Protein AF-A0ABD3SEP9-F1 (afdb_monomer_lite)

Foldseek 3Di:
DDDDDDDDDDDDDDDDDDDDDDDDDPDDDDDDDPDPDDDPPPPPDDPPPVPPDPQPAAPDAAEAQDDDQDFLPGHNVLLQQLQQQLQCLVQVNPDGLVCQLVDDDDPPQLFADHPVRQVVVVVCQVCCQQDDPPDGNVVSCVVCVVVCVSAPDDDDDPDDGHDKDKDWHWYDPPPDPPDTDTDIFIWTAARVNNHTAGEDHPSRLSSLLCCQQ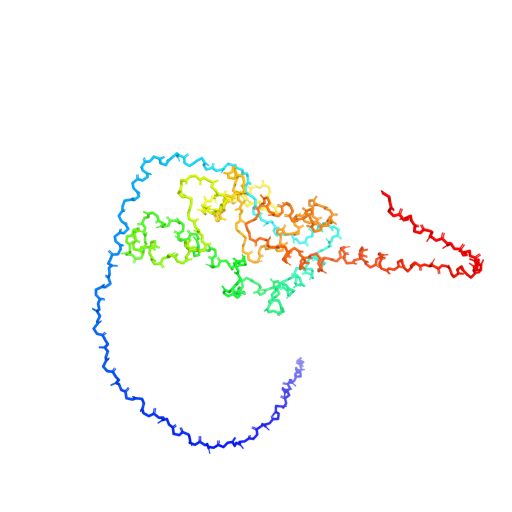RPVVSNDDLVSSVVVCSVHHDRCDSVSSVSSLVSNPVNVVVVVVVVVPPPCPPPPPDDDDDDDDDDDDDDD

Organism: NCBI:txid382380

Structure (mmCIF, N/CA/C/O backbone):
data_AF-A0ABD3SEP9-F1
#
_entry.id   AF-A0ABD3SEP9-F1
#
loop_
_atom_site.group_PDB
_atom_site.id
_atom_site.type_symbol
_atom_site.label_atom_id
_atom_site.label_alt_id
_atom_site.label_comp_id
_atom_site.label_asym_id
_atom_site.label_entity_id
_atom_site.label_seq_id
_atom_site.pdbx_PDB_ins_code
_atom_site.Cartn_x
_atom_site.Cartn_y
_atom_site.Cartn_z
_atom_site.occupancy
_atom_site.B_iso_or_equiv
_atom_site.auth_seq_id
_atom_site.auth_comp_id
_atom_site.auth_asym_id
_atom_site.auth_atom_id
_atom_site.pdbx_PDB_model_num
ATOM 1 N N . MET A 1 1 ? -21.474 -23.563 -38.815 1.00 40.22 1 MET A N 1
ATOM 2 C CA . MET A 1 1 ? -21.622 -24.457 -37.647 1.00 40.22 1 MET A CA 1
ATOM 3 C C . MET A 1 1 ? -20.293 -25.173 -37.469 1.00 40.22 1 MET A C 1
ATOM 5 O O . MET A 1 1 ? -19.994 -26.058 -38.254 1.00 40.22 1 MET A O 1
ATOM 9 N N . GLY A 1 2 ? -19.440 -24.675 -36.572 1.00 36.78 2 GLY A N 1
ATOM 10 C CA . GLY A 1 2 ? -18.085 -25.194 -36.357 1.00 36.78 2 GLY A CA 1
ATOM 11 C C . GLY A 1 2 ? -18.040 -26.038 -35.090 1.00 36.78 2 GLY A C 1
ATOM 12 O O . GLY A 1 2 ? -18.423 -25.564 -34.024 1.00 36.78 2 GLY A O 1
ATOM 13 N N . THR A 1 3 ? -17.625 -27.291 -35.227 1.00 43.28 3 THR A N 1
ATOM 14 C CA . THR A 1 3 ? -17.432 -28.258 -34.142 1.00 43.28 3 THR A CA 1
ATOM 15 C C . THR A 1 3 ? -16.223 -27.890 -33.284 1.00 43.28 3 THR A C 1
ATOM 17 O O . THR A 1 3 ? -15.124 -27.696 -33.801 1.00 43.28 3 THR A O 1
ATOM 20 N N . VAL A 1 4 ? -16.440 -27.809 -31.972 1.00 38.66 4 VAL A N 1
ATOM 21 C CA . VAL A 1 4 ? -15.420 -27.551 -30.945 1.00 38.66 4 VAL A CA 1
ATOM 22 C C . VAL A 1 4 ? -14.709 -28.869 -30.593 1.00 38.66 4 VAL A C 1
ATOM 24 O O . VAL A 1 4 ? -15.401 -29.873 -30.406 1.00 38.66 4 VAL A O 1
ATOM 27 N N . PRO A 1 5 ? -13.369 -28.917 -30.472 1.00 40.66 5 PRO A N 1
ATOM 28 C CA . PRO A 1 5 ? -12.673 -30.111 -30.002 1.00 40.66 5 PRO A CA 1
ATOM 29 C C . PRO A 1 5 ? -12.878 -30.322 -28.495 1.00 40.66 5 PRO A C 1
ATOM 31 O O . PRO A 1 5 ? -12.630 -29.430 -27.686 1.00 40.66 5 PRO A O 1
ATOM 34 N N . SER A 1 6 ? -13.314 -31.529 -28.137 1.00 44.06 6 SER A N 1
ATOM 35 C CA . SER A 1 6 ? -13.428 -32.038 -26.768 1.00 44.06 6 SER A CA 1
ATOM 36 C C . SER A 1 6 ? -12.040 -32.274 -26.166 1.00 44.06 6 SER A C 1
ATOM 38 O O . SER A 1 6 ? -11.257 -33.049 -26.713 1.00 44.06 6 SER A O 1
ATOM 40 N N . TYR A 1 7 ? -11.751 -31.644 -25.028 1.00 46.66 7 TYR A N 1
ATOM 41 C CA . TYR A 1 7 ? -10.520 -31.852 -24.267 1.00 46.66 7 TYR A CA 1
ATOM 42 C C . TYR A 1 7 ? -10.736 -32.947 -23.213 1.00 46.66 7 TYR A C 1
ATOM 44 O O . TYR A 1 7 ? -11.589 -32.808 -22.336 1.00 46.66 7 TYR A O 1
ATOM 52 N N . SER A 1 8 ? -9.970 -34.035 -23.298 1.00 43.38 8 SER A N 1
ATOM 53 C CA . SER A 1 8 ? -9.941 -35.095 -22.285 1.00 43.38 8 SER A CA 1
ATOM 54 C C . SER A 1 8 ? -8.852 -34.795 -21.246 1.00 43.38 8 SER A C 1
ATOM 56 O O . SER A 1 8 ? -7.707 -34.553 -21.633 1.00 43.38 8 SER A O 1
ATOM 58 N N . PRO A 1 9 ? -9.163 -34.800 -19.938 1.00 51.00 9 PRO A N 1
ATOM 59 C CA . PRO A 1 9 ? -8.164 -34.592 -18.896 1.00 51.00 9 PRO A CA 1
ATOM 60 C C . PRO A 1 9 ? -7.213 -35.799 -18.760 1.00 51.00 9 PRO A C 1
ATOM 62 O O . PRO A 1 9 ? -7.609 -36.931 -19.056 1.00 51.00 9 PRO A O 1
ATOM 65 N N . PRO A 1 10 ? -5.964 -35.584 -18.304 1.00 49.72 10 PRO A N 1
ATOM 66 C CA . PRO A 1 10 ? -4.988 -36.651 -18.138 1.00 49.72 10 PRO A CA 1
ATOM 67 C C . PRO A 1 10 ? -5.326 -37.576 -16.962 1.00 49.72 10 PRO A C 1
ATOM 69 O O . PRO A 1 10 ? -5.755 -37.156 -15.888 1.00 49.72 10 PRO A O 1
ATOM 72 N N . HIS A 1 11 ? -5.084 -38.858 -17.214 1.00 48.28 11 HIS A N 1
ATOM 73 C CA . HIS A 1 11 ? -5.243 -40.001 -16.327 1.00 48.28 11 HIS A CA 1
ATOM 74 C C . HIS A 1 11 ? -4.319 -39.877 -15.104 1.00 48.28 11 HIS A C 1
ATOM 76 O O . HIS A 1 11 ? -3.098 -39.838 -15.244 1.00 48.28 11 HIS A O 1
ATOM 82 N N . VAL A 1 12 ? -4.892 -39.846 -13.899 1.00 53.34 12 VAL A N 1
ATOM 83 C CA . VAL A 1 12 ? -4.138 -39.988 -12.644 1.00 53.34 12 VAL A CA 1
ATOM 84 C C . VAL A 1 12 ? -3.923 -41.488 -12.401 1.00 53.34 12 VAL A C 1
ATOM 86 O O . VAL A 1 12 ? -4.909 -42.231 -12.420 1.00 53.34 12 VAL A O 1
ATOM 89 N N . PRO A 1 13 ? -2.683 -41.980 -12.232 1.00 50.88 13 PRO A N 1
ATOM 90 C CA . PRO A 1 13 ? -2.454 -43.364 -11.839 1.00 50.88 13 PRO A CA 1
ATOM 91 C C . PRO A 1 13 ? -2.799 -43.552 -10.357 1.00 50.88 13 PRO A C 1
ATOM 93 O O . PRO A 1 13 ? -2.343 -42.801 -9.495 1.00 50.88 13 PRO A O 1
ATOM 96 N N . GLY A 1 14 ? -3.638 -44.554 -10.091 1.00 42.38 14 GLY A N 1
ATOM 97 C CA . GLY A 1 14 ? -4.044 -44.972 -8.755 1.00 42.38 14 GLY A CA 1
ATOM 98 C C . GLY A 1 14 ? -2.875 -45.548 -7.960 1.00 42.38 14 GLY A C 1
ATOM 99 O O . GLY A 1 14 ? -2.128 -46.391 -8.455 1.00 42.38 14 GLY A O 1
ATOM 100 N N . GLY A 1 15 ? -2.737 -45.069 -6.724 1.00 41.34 15 GLY A N 1
ATOM 101 C CA . GLY A 1 15 ? -1.893 -45.652 -5.690 1.00 41.34 15 GLY A CA 1
ATOM 102 C C . GLY A 1 15 ? -2.750 -46.518 -4.778 1.00 41.34 15 GLY A C 1
ATOM 103 O O . GLY A 1 15 ? -3.729 -46.044 -4.205 1.00 41.34 15 GLY A O 1
ATOM 104 N N . ASP A 1 16 ? -2.374 -47.787 -4.729 1.00 39.03 16 ASP A N 1
ATOM 105 C CA . ASP A 1 16 ? -3.078 -48.898 -4.117 1.00 39.03 16 ASP A CA 1
ATOM 106 C C . ASP A 1 16 ? -3.029 -48.898 -2.582 1.00 39.03 16 ASP A C 1
ATOM 108 O O . ASP A 1 16 ? -2.174 -48.290 -1.935 1.00 39.03 16 ASP A O 1
ATOM 112 N N . THR A 1 17 ? -3.986 -49.632 -2.032 1.00 53.91 17 THR A N 1
ATOM 113 C CA . THR A 1 17 ? -4.299 -49.852 -0.619 1.00 53.91 17 THR A CA 1
ATOM 114 C C . THR A 1 17 ? -3.223 -50.582 0.197 1.00 53.91 17 THR A C 1
ATOM 116 O O . THR A 1 17 ? -2.582 -51.510 -0.286 1.00 53.91 17 THR A O 1
ATOM 119 N N . GLY A 1 18 ? -3.154 -50.267 1.495 1.00 37.38 18 GLY A N 1
ATOM 120 C CA . GLY A 1 18 ? -2.579 -51.117 2.547 1.00 37.38 18 GLY A CA 1
ATOM 121 C C . GLY A 1 18 ? -2.133 -50.266 3.743 1.00 37.38 18 GLY A C 1
ATOM 122 O O . GLY A 1 18 ? -1.453 -49.270 3.562 1.00 37.38 18 GLY A O 1
ATOM 123 N N . GLY A 1 19 ? -2.485 -50.521 4.996 1.00 38.72 19 GLY A N 1
ATOM 124 C CA . GLY A 1 19 ? -3.247 -51.589 5.614 1.00 38.72 19 GLY A CA 1
ATOM 125 C C . GLY A 1 19 ? -3.560 -51.183 7.060 1.00 38.72 19 GLY A C 1
ATOM 126 O O . GLY A 1 19 ? -2.957 -50.265 7.615 1.00 38.72 19 GLY A O 1
ATOM 127 N N . ASN A 1 20 ? -4.539 -51.865 7.647 1.00 48.19 20 ASN A N 1
ATOM 128 C CA . ASN A 1 20 ? -4.913 -51.731 9.049 1.00 48.19 20 ASN A CA 1
ATOM 129 C C . ASN A 1 20 ? -3.761 -52.163 9.966 1.00 48.19 20 ASN A C 1
ATOM 131 O O . ASN A 1 20 ? -3.349 -53.321 9.932 1.00 48.19 20 ASN A O 1
ATOM 135 N N . ALA A 1 21 ? -3.326 -51.267 10.847 1.00 43.31 21 ALA A N 1
ATOM 136 C CA . ALA A 1 21 ? -2.662 -51.628 12.089 1.00 43.31 21 ALA A CA 1
ATOM 137 C C . ALA A 1 21 ? -3.367 -50.878 13.220 1.00 43.31 21 ALA A C 1
ATOM 139 O O . ALA A 1 21 ? -3.254 -49.661 13.351 1.00 43.31 21 ALA A O 1
ATOM 140 N N . ALA A 1 22 ? -4.153 -51.630 13.989 1.00 49.84 22 ALA A N 1
ATOM 141 C CA . ALA A 1 22 ? -4.622 -51.219 15.296 1.00 49.84 22 ALA A CA 1
ATOM 142 C C . ALA A 1 22 ? -3.396 -51.029 16.197 1.00 49.84 22 ALA A C 1
ATOM 144 O O . ALA A 1 22 ? -2.606 -51.956 16.370 1.00 49.84 22 ALA A O 1
ATOM 145 N N . SER A 1 23 ? -3.233 -49.830 16.741 1.00 45.56 23 SER A N 1
ATOM 146 C CA . SER A 1 23 ? -2.292 -49.554 17.817 1.00 45.56 23 SER A CA 1
ATOM 147 C C . SER A 1 23 ? -3.072 -49.058 19.025 1.00 45.56 23 SER A C 1
ATOM 149 O O . SER A 1 23 ? -3.789 -48.058 18.978 1.00 45.56 23 SER A O 1
ATOM 151 N N . ASP A 1 24 ? -2.943 -49.844 20.087 1.00 44.38 24 ASP A N 1
ATOM 152 C CA . ASP A 1 24 ? -3.485 -49.635 21.416 1.00 44.38 24 ASP A CA 1
ATOM 153 C C . ASP A 1 24 ? -3.226 -48.211 21.919 1.00 44.38 24 ASP A C 1
ATOM 155 O O . ASP A 1 24 ? -2.084 -47.764 22.051 1.00 44.38 24 ASP A O 1
ATOM 159 N N . LEU A 1 25 ? -4.309 -47.502 22.233 1.00 44.34 25 LEU A N 1
ATOM 160 C CA . LEU A 1 25 ? -4.254 -46.273 23.012 1.00 44.34 25 LEU A CA 1
ATOM 161 C C . LEU A 1 25 ? -4.070 -46.654 24.488 1.00 44.34 25 LEU A C 1
ATOM 163 O O . LEU A 1 25 ? -4.932 -47.342 25.040 1.00 44.34 25 LEU A O 1
ATOM 167 N N . PRO A 1 26 ? -3.001 -46.205 25.167 1.00 49.59 26 PRO A N 1
ATOM 168 C CA . PRO A 1 26 ? -2.928 -46.328 26.610 1.00 49.59 26 PRO A CA 1
ATOM 169 C C . PRO A 1 26 ? -3.971 -45.404 27.246 1.00 49.59 26 PRO A C 1
ATOM 171 O O . PRO A 1 26 ? -3.964 -44.187 27.052 1.00 49.59 26 PRO A O 1
ATOM 174 N N . THR A 1 27 ? -4.866 -46.001 28.027 1.00 50.00 27 THR A N 1
ATOM 175 C CA . THR A 1 27 ? -5.799 -45.319 28.923 1.00 50.00 27 THR A CA 1
ATOM 176 C C . THR A 1 27 ? -4.994 -44.504 29.941 1.00 50.00 27 THR A C 1
ATOM 178 O O . THR A 1 27 ? -4.484 -45.051 30.918 1.00 50.00 27 THR A O 1
ATOM 181 N N . MET A 1 28 ? -4.834 -43.197 29.708 1.00 47.34 28 MET A N 1
ATOM 182 C CA . MET A 1 28 ? -4.307 -42.287 30.725 1.00 47.34 28 MET A CA 1
ATOM 183 C C . MET A 1 28 ? -5.323 -42.183 31.862 1.00 47.34 28 MET A C 1
ATOM 185 O O . MET A 1 28 ? -6.451 -41.732 31.666 1.00 47.34 28 MET A O 1
ATOM 189 N N . GLY A 1 29 ? -4.908 -42.616 33.051 1.00 47.69 29 GLY A N 1
ATOM 190 C CA . GLY A 1 29 ? -5.640 -42.380 34.285 1.00 47.69 29 GLY A CA 1
ATOM 191 C C . GLY A 1 29 ? -5.792 -40.882 34.533 1.00 47.69 29 GLY A C 1
ATOM 192 O O . GLY A 1 29 ? -4.818 -40.131 34.472 1.00 47.69 29 GLY A O 1
ATOM 193 N N . TYR A 1 30 ? -7.022 -40.461 34.811 1.00 46.03 30 TYR A N 1
ATOM 194 C CA . TYR A 1 30 ? -7.319 -39.145 35.358 1.00 46.03 30 TYR A CA 1
ATOM 195 C C . TYR A 1 30 ? -6.702 -39.065 36.757 1.00 46.03 30 TYR A C 1
ATOM 197 O O . TYR A 1 30 ? -7.247 -39.612 37.711 1.00 46.03 30 TYR A O 1
ATOM 205 N N . ALA A 1 31 ? -5.535 -38.432 36.855 1.00 47.75 31 ALA A N 1
ATOM 206 C CA . ALA A 1 31 ? -5.024 -37.938 38.121 1.00 47.75 31 ALA A CA 1
ATOM 207 C C . ALA A 1 31 ? -5.848 -36.709 38.522 1.00 47.75 31 ALA A C 1
ATOM 209 O O . ALA A 1 31 ? -6.126 -35.845 37.685 1.00 47.75 31 ALA A O 1
ATOM 210 N N . ASP A 1 32 ? -6.249 -36.679 39.789 1.00 48.91 32 ASP A N 1
ATOM 211 C CA . ASP A 1 32 ? -7.021 -35.618 40.419 1.00 48.91 32 ASP A CA 1
ATOM 212 C C . ASP A 1 32 ? -6.485 -34.228 40.057 1.00 48.91 32 ASP A C 1
ATOM 214 O O . ASP A 1 32 ? -5.297 -33.928 40.208 1.00 48.91 32 ASP A O 1
ATOM 218 N N . ALA A 1 33 ? -7.384 -33.380 39.556 1.00 50.16 33 ALA A N 1
ATOM 219 C CA . ALA A 1 33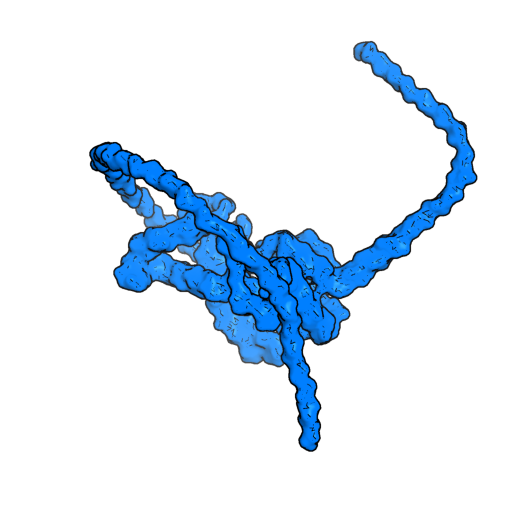 ? -7.082 -31.994 39.253 1.00 50.16 33 ALA A CA 1
ATOM 220 C C . ALA A 1 33 ? -6.665 -31.273 40.549 1.00 50.16 33 ALA A C 1
ATOM 222 O O . ALA A 1 33 ? -7.428 -31.291 41.521 1.00 50.16 33 ALA A O 1
ATOM 223 N N . PRO A 1 34 ? -5.488 -30.624 40.596 1.00 55.69 34 PRO A N 1
ATOM 224 C CA . PRO A 1 34 ? -5.144 -29.777 41.720 1.00 55.69 34 PRO A CA 1
ATOM 225 C C . PRO A 1 34 ? -6.122 -28.601 41.779 1.00 55.69 34 PRO A C 1
ATOM 227 O O . PRO A 1 34 ? -6.396 -27.946 40.772 1.00 55.69 34 PRO A O 1
ATOM 230 N N . SER A 1 35 ? -6.649 -28.394 42.987 1.00 58.44 35 SER A N 1
ATOM 231 C CA . SER A 1 35 ? -7.359 -27.211 43.470 1.00 58.44 35 SER A CA 1
ATOM 232 C C . SER A 1 35 ? -6.999 -25.953 42.679 1.00 58.44 35 SER A C 1
ATOM 234 O O . SER A 1 35 ? -5.836 -25.552 42.637 1.00 58.44 35 SER A O 1
ATOM 236 N N . THR A 1 36 ? -8.003 -25.331 42.059 1.00 50.28 36 THR A N 1
ATOM 237 C CA . THR A 1 36 ? -7.898 -23.998 41.467 1.00 50.28 36 THR A CA 1
ATOM 238 C C . THR A 1 36 ? -7.658 -22.989 42.581 1.00 50.28 36 THR A C 1
ATOM 240 O O . THR A 1 36 ? -8.606 -22.447 43.152 1.00 50.28 36 THR A O 1
ATOM 243 N N . ASP A 1 37 ? -6.385 -22.771 42.900 1.00 50.62 37 ASP A N 1
ATOM 244 C CA . ASP A 1 37 ? -5.960 -21.604 43.649 1.00 50.62 37 ASP A CA 1
ATOM 245 C C . ASP A 1 37 ? -6.386 -20.346 42.891 1.00 50.62 37 ASP A C 1
ATOM 247 O O . ASP A 1 37 ? -6.299 -20.239 41.664 1.00 50.62 37 ASP A O 1
ATOM 251 N N . VAL A 1 38 ? -6.921 -19.434 43.687 1.00 53.56 38 VAL A N 1
ATOM 252 C CA . VAL A 1 38 ? -7.453 -18.123 43.351 1.00 53.56 38 VAL A CA 1
ATOM 253 C C . VAL A 1 38 ? -6.501 -17.414 42.389 1.00 53.56 38 VAL A C 1
ATOM 255 O O . VAL A 1 38 ? -5.395 -17.030 42.756 1.00 53.56 38 VAL A O 1
ATOM 258 N N . VAL A 1 39 ? -6.921 -17.262 41.133 1.00 49.56 39 VAL A N 1
ATOM 259 C CA . VAL A 1 39 ? -6.237 -16.377 40.189 1.00 49.56 39 VAL A CA 1
ATOM 260 C C . VAL A 1 39 ? -6.446 -14.964 40.711 1.00 49.56 39 VAL A C 1
ATOM 262 O O . VAL A 1 39 ? -7.570 -14.463 40.670 1.00 49.56 39 VAL A O 1
ATOM 265 N N . ASP A 1 40 ? -5.375 -14.365 41.234 1.00 46.97 40 ASP A N 1
ATOM 266 C CA . ASP A 1 40 ? -5.308 -12.942 41.553 1.00 46.97 40 ASP A CA 1
ATOM 267 C C . ASP A 1 40 ? -5.838 -12.163 40.348 1.00 46.97 40 ASP A C 1
ATOM 269 O O . ASP A 1 40 ? -5.240 -12.138 39.264 1.00 46.97 40 ASP A O 1
ATOM 273 N N . VAL A 1 41 ? -7.014 -11.567 40.530 1.00 50.47 41 VAL A N 1
ATOM 274 C CA . VAL A 1 41 ? -7.541 -10.550 39.635 1.00 50.47 41 VAL A CA 1
ATOM 275 C C . VAL A 1 41 ? -6.595 -9.375 39.804 1.00 50.47 41 VAL A C 1
ATOM 277 O O . VAL A 1 41 ? -6.678 -8.630 40.772 1.00 50.47 41 VAL A O 1
ATOM 280 N N . VAL A 1 42 ? -5.620 -9.272 38.905 1.00 49.56 42 VAL A N 1
ATOM 281 C CA . VAL A 1 42 ? -4.762 -8.095 38.835 1.00 49.56 42 VAL A CA 1
ATOM 282 C C . VAL A 1 42 ? -5.667 -6.951 38.384 1.00 49.56 42 VAL A C 1
ATOM 284 O O . VAL A 1 42 ? -5.958 -6.818 37.192 1.00 49.56 42 VAL A O 1
ATOM 287 N N . ASP A 1 43 ? -6.178 -6.194 39.353 1.00 43.06 43 ASP A N 1
ATOM 288 C CA . ASP A 1 43 ? -6.879 -4.937 39.129 1.00 43.06 43 ASP A CA 1
ATOM 289 C C . ASP A 1 43 ? -5.907 -3.986 38.424 1.00 43.06 43 ASP A C 1
ATOM 291 O O . ASP A 1 43 ? -4.991 -3.413 39.011 1.00 43.06 43 ASP A O 1
ATOM 295 N N . TYR A 1 44 ? -6.070 -3.874 37.104 1.00 52.84 44 TYR A N 1
ATOM 296 C CA . TYR A 1 44 ? -5.524 -2.782 36.303 1.00 52.84 44 TYR A CA 1
ATOM 297 C C . TYR A 1 44 ? -6.373 -1.530 36.563 1.00 52.84 44 TYR A C 1
ATOM 299 O O . TYR A 1 44 ? -7.075 -1.059 35.664 1.00 52.84 44 TYR A O 1
ATOM 307 N N . ASP A 1 45 ? -6.355 -1.058 37.805 1.00 48.66 45 ASP A N 1
ATOM 308 C CA . ASP A 1 45 ? -6.931 0.220 38.203 1.00 48.66 45 ASP A CA 1
ATOM 309 C C . ASP A 1 45 ? -5.876 1.331 38.048 1.00 48.66 45 ASP A C 1
ATOM 311 O O . ASP A 1 45 ? -4.680 1.104 38.239 1.00 48.66 45 ASP A O 1
ATOM 315 N N . ASP A 1 46 ? -6.345 2.526 37.684 1.00 44.44 46 ASP A N 1
ATOM 316 C CA . ASP A 1 46 ? -5.627 3.809 37.710 1.00 44.44 46 ASP A CA 1
ATOM 317 C C . ASP A 1 46 ? -4.520 4.072 36.674 1.00 44.44 46 ASP A C 1
ATOM 319 O O . ASP A 1 46 ? -3.342 4.242 36.983 1.00 44.44 46 ASP A O 1
ATOM 323 N N . TYR A 1 47 ? -4.943 4.283 35.424 1.00 52.28 47 TYR A N 1
ATOM 324 C CA . TYR A 1 47 ? -4.290 5.272 34.555 1.00 52.28 47 TYR A CA 1
ATOM 325 C C . TYR A 1 47 ? -5.239 6.460 34.334 1.00 52.28 47 TYR A C 1
ATOM 327 O O . TYR A 1 47 ? -5.761 6.648 33.233 1.00 52.28 47 TYR A O 1
ATOM 335 N N . ASP A 1 48 ? -5.466 7.241 35.394 1.00 48.69 48 ASP A N 1
ATOM 336 C CA . ASP A 1 48 ? -5.996 8.611 35.323 1.00 48.69 48 ASP A CA 1
ATOM 337 C C . ASP A 1 48 ? -4.915 9.536 34.717 1.00 48.69 48 ASP A C 1
ATOM 339 O O . ASP A 1 48 ? -4.253 10.316 35.399 1.00 48.69 48 ASP A O 1
ATOM 343 N N . ASP A 1 49 ? -4.694 9.408 33.406 1.00 51.03 49 ASP A N 1
ATOM 344 C CA . ASP A 1 49 ? -3.874 10.310 32.579 1.00 51.03 49 ASP A CA 1
ATOM 345 C C . ASP A 1 49 ? -4.775 11.409 31.966 1.00 51.03 49 ASP A C 1
ATOM 347 O O . ASP A 1 49 ? -4.879 11.573 30.749 1.00 51.03 49 ASP A O 1
ATOM 351 N N . ASP A 1 50 ? -5.466 12.165 32.825 1.00 48.59 50 ASP A N 1
ATOM 352 C CA . ASP A 1 50 ? -6.467 13.186 32.457 1.00 48.59 50 ASP A CA 1
ATOM 353 C C . ASP A 1 50 ? -5.874 14.513 31.917 1.00 48.59 50 ASP A C 1
ATOM 355 O O . ASP A 1 50 ? -6.559 15.533 31.841 1.00 48.59 50 ASP A O 1
ATOM 359 N N . ASP A 1 51 ? -4.609 14.520 31.482 1.00 46.19 51 ASP A N 1
ATOM 360 C CA . ASP A 1 51 ? -3.971 15.684 30.839 1.00 46.19 51 ASP A CA 1
ATOM 361 C C . ASP A 1 51 ? -3.312 15.309 29.498 1.00 46.19 51 ASP A C 1
ATOM 363 O O . ASP A 1 51 ? -2.166 15.651 29.185 1.00 46.19 51 ASP A O 1
ATOM 367 N N . CYS A 1 52 ? -4.046 14.556 28.671 1.00 43.06 52 CYS A N 1
ATOM 368 C CA . CYS A 1 52 ? -3.655 14.283 27.295 1.00 43.06 52 CYS A CA 1
ATOM 369 C C . CYS A 1 52 ? -3.734 15.579 26.469 1.00 43.06 52 CYS A C 1
ATOM 371 O O . CYS A 1 52 ? -4.795 15.989 25.988 1.00 43.06 52 CYS A O 1
ATOM 373 N N . HIS A 1 53 ? -2.581 16.239 26.323 1.00 43.34 53 HIS A N 1
ATOM 374 C CA . HIS A 1 53 ? -2.293 17.242 25.302 1.00 43.34 53 HIS A CA 1
ATOM 375 C C . HIS A 1 53 ? -3.197 17.053 2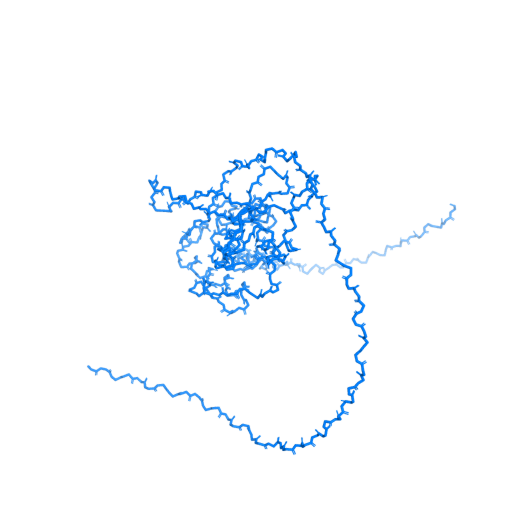4.084 1.00 43.34 53 HIS A C 1
ATOM 377 O O . HIS A 1 53 ? -3.144 15.993 23.470 1.00 43.34 53 HIS A O 1
ATOM 383 N N . ARG A 1 54 ? -4.015 18.061 23.738 1.00 48.78 54 ARG A N 1
ATOM 384 C CA . ARG A 1 54 ? -4.797 18.076 22.491 1.00 48.78 54 ARG A CA 1
ATOM 385 C C . ARG A 1 54 ? -3.928 17.524 21.368 1.00 48.78 54 ARG A C 1
ATOM 387 O O . ARG A 1 54 ? -2.994 18.209 20.947 1.00 48.78 54 ARG A O 1
ATOM 394 N N . ASP A 1 55 ? -4.222 16.300 20.937 1.00 58.66 55 ASP A N 1
ATOM 395 C CA . ASP A 1 55 ? -3.450 15.617 19.914 1.00 58.66 55 ASP A CA 1
ATOM 396 C C . ASP A 1 55 ? -3.442 16.516 18.684 1.00 58.66 55 ASP A C 1
ATOM 398 O O . ASP A 1 55 ? -4.466 16.712 18.024 1.00 58.66 55 ASP A O 1
ATOM 402 N N . VAL A 1 56 ? -2.296 17.136 18.401 1.00 64.75 56 VAL A N 1
ATOM 403 C CA . VAL A 1 56 ? -2.137 17.924 17.184 1.00 64.75 56 VAL A CA 1
ATOM 404 C C . VAL A 1 56 ? -2.175 16.919 16.044 1.00 64.75 56 VAL A C 1
ATOM 406 O O . VAL A 1 56 ? -1.187 16.245 15.750 1.00 64.75 56 VAL A O 1
ATOM 409 N N . VAL A 1 57 ? -3.354 16.773 15.440 1.00 70.25 57 VAL A N 1
ATOM 410 C CA . VAL A 1 57 ? -3.554 15.894 14.293 1.00 70.25 57 VAL A CA 1
ATOM 411 C C . VAL A 1 57 ? -2.647 16.404 13.172 1.00 70.25 57 VAL A C 1
ATOM 413 O O . VAL A 1 57 ? -2.759 17.575 12.793 1.00 70.25 57 VAL A O 1
ATOM 416 N N . PRO A 1 58 ? -1.734 15.575 12.637 1.00 81.62 58 PRO A N 1
ATOM 417 C CA . PRO A 1 58 ? -0.830 16.018 11.593 1.00 81.62 58 PRO A CA 1
ATOM 418 C C . PRO A 1 58 ? -1.621 16.502 10.381 1.00 81.62 58 PRO A C 1
ATOM 420 O O . PRO A 1 58 ? -2.616 15.891 9.995 1.00 81.62 58 PRO A O 1
ATOM 423 N N . THR A 1 59 ? -1.167 17.589 9.764 1.00 84.19 59 THR A N 1
ATOM 424 C CA . THR A 1 59 ? -1.855 18.235 8.634 1.00 84.19 59 THR A CA 1
ATOM 425 C C . THR A 1 59 ? -1.175 17.978 7.293 1.00 84.19 59 THR A C 1
ATOM 427 O O . THR A 1 59 ? -1.629 18.492 6.274 1.00 84.19 59 THR A O 1
ATOM 430 N N . ASN A 1 60 ? -0.110 17.165 7.257 1.00 90.75 60 ASN A N 1
ATOM 431 C CA . ASN A 1 60 ? 0.579 16.839 6.009 1.00 90.75 60 ASN A CA 1
ATOM 432 C C . ASN A 1 60 ? -0.387 16.211 4.996 1.00 90.75 60 ASN A C 1
ATOM 434 O O . ASN A 1 60 ? -1.284 15.454 5.376 1.00 90.75 60 ASN A O 1
ATOM 438 N N . GLU A 1 61 ? -0.190 16.520 3.717 1.00 89.69 61 GLU A N 1
ATOM 439 C CA . GLU A 1 61 ? -1.024 16.004 2.636 1.00 89.69 61 GLU A CA 1
ATOM 440 C C . GLU A 1 61 ? -0.883 14.478 2.523 1.00 89.69 61 GLU A C 1
ATOM 442 O O . GLU A 1 61 ? 0.224 13.936 2.572 1.00 89.69 61 GLU A O 1
ATOM 447 N N . LEU A 1 62 ? -2.018 13.791 2.373 1.00 90.25 62 LEU A N 1
ATOM 448 C CA . LEU A 1 62 ? -2.084 12.352 2.151 1.00 90.25 62 LEU A CA 1
ATOM 449 C C . LEU A 1 62 ? -2.631 12.094 0.753 1.00 90.25 62 LEU A C 1
ATOM 451 O O . LEU A 1 62 ? -3.766 12.465 0.448 1.00 90.25 62 LEU A O 1
ATOM 455 N N . ARG A 1 63 ? -1.819 11.437 -0.077 1.00 86.50 63 ARG A N 1
ATOM 456 C CA . ARG A 1 63 ? -2.184 11.058 -1.442 1.00 86.50 63 ARG A CA 1
ATOM 457 C C . ARG A 1 63 ? -2.310 9.552 -1.543 1.00 86.50 63 ARG A C 1
ATOM 459 O O . ARG A 1 63 ? -1.373 8.819 -1.213 1.00 86.50 63 ARG A O 1
ATOM 466 N N . LEU A 1 64 ? -3.475 9.104 -1.994 1.00 90.12 64 LEU A N 1
ATOM 467 C CA . LEU A 1 64 ? -3.663 7.710 -2.360 1.00 90.12 64 LEU A CA 1
ATOM 468 C C . LEU A 1 64 ? -2.980 7.432 -3.707 1.00 90.12 64 LEU A C 1
ATOM 470 O O . LEU A 1 64 ? -3.040 8.287 -4.592 1.00 90.12 64 LEU A O 1
ATOM 474 N N . PRO A 1 65 ? -2.348 6.256 -3.875 1.00 91.94 65 PRO A N 1
ATOM 475 C CA . PRO A 1 65 ? -1.728 5.895 -5.141 1.00 91.94 65 PRO A CA 1
ATOM 476 C C . PRO A 1 65 ? -2.736 5.916 -6.286 1.00 91.94 65 PRO A C 1
ATOM 478 O O . PRO A 1 65 ? -3.822 5.338 -6.180 1.00 91.94 65 PRO A O 1
ATOM 481 N N . ILE A 1 66 ? -2.362 6.552 -7.393 1.00 90.44 66 ILE A N 1
ATOM 482 C CA . ILE A 1 66 ? -3.205 6.620 -8.589 1.00 90.44 66 ILE A CA 1
ATOM 483 C C . ILE A 1 66 ? -2.907 5.409 -9.463 1.00 90.44 66 ILE A C 1
ATOM 485 O O . ILE A 1 66 ? -1.752 5.148 -9.806 1.00 90.44 66 ILE A O 1
ATOM 489 N N . ARG A 1 67 ? -3.952 4.700 -9.900 1.00 91.69 67 ARG A N 1
ATOM 490 C CA . ARG A 1 67 ? -3.785 3.615 -10.865 1.00 91.69 67 ARG A CA 1
ATOM 491 C C . ARG A 1 67 ? -3.320 4.171 -12.206 1.00 91.69 67 ARG A C 1
ATOM 493 O O . ARG A 1 67 ? -4.074 4.851 -12.898 1.00 91.69 67 ARG A O 1
ATOM 500 N N . ARG A 1 68 ? -2.081 3.863 -12.585 1.00 91.50 68 ARG A N 1
ATOM 501 C CA . ARG A 1 68 ? -1.504 4.264 -13.874 1.00 91.50 68 ARG A CA 1
ATOM 502 C C . ARG A 1 68 ? -1.521 3.100 -14.853 1.00 91.50 68 ARG A C 1
ATOM 504 O O . ARG A 1 68 ? -1.193 1.970 -14.489 1.00 91.50 68 ARG A O 1
ATOM 511 N N . THR A 1 69 ? -1.889 3.394 -16.096 1.00 93.94 69 THR A N 1
ATOM 512 C CA . THR A 1 69 ? -1.763 2.450 -17.210 1.00 93.94 69 THR A CA 1
ATOM 513 C C . THR A 1 69 ? -0.474 2.662 -17.987 1.00 93.94 69 THR A C 1
ATOM 515 O O . THR A 1 69 ? -0.021 1.730 -18.606 1.00 93.94 69 THR A O 1
ATOM 518 N N . HIS A 1 70 ? 0.172 3.825 -17.927 1.00 95.31 70 HIS A N 1
ATOM 519 C CA . HIS A 1 70 ? 1.411 4.122 -18.654 1.00 95.31 70 HIS A CA 1
ATOM 520 C C . HIS A 1 70 ? 2.296 5.083 -17.844 1.00 95.31 70 HIS A C 1
ATOM 522 O O . HIS A 1 70 ? 1.836 5.695 -16.876 1.00 95.31 70 HIS A O 1
ATOM 528 N N . GLY A 1 71 ? 3.559 5.242 -18.249 1.00 95.69 71 GLY A N 1
ATOM 529 C CA . GLY A 1 71 ? 4.496 6.205 -17.659 1.00 95.69 71 GLY A CA 1
ATOM 530 C C . GLY A 1 71 ? 5.858 5.597 -17.326 1.00 95.69 71 GLY A C 1
ATOM 531 O O . GLY A 1 71 ? 6.061 4.395 -17.462 1.00 95.69 71 GLY A O 1
ATOM 532 N N . GLY A 1 72 ? 6.825 6.434 -16.936 1.00 94.50 72 GLY A N 1
ATOM 533 C CA . GLY A 1 72 ? 8.186 5.973 -16.626 1.00 94.50 72 GLY A CA 1
ATOM 534 C C . GLY A 1 72 ? 8.853 5.238 -17.795 1.00 94.50 72 GLY A C 1
ATOM 535 O O . GLY A 1 72 ? 9.509 4.225 -17.610 1.00 94.50 72 GLY A O 1
ATOM 536 N N . GLY A 1 73 ? 8.613 5.679 -19.032 1.00 95.00 73 GLY A N 1
ATOM 537 C CA . GLY A 1 73 ? 9.137 4.999 -20.223 1.00 95.00 73 GLY A CA 1
ATOM 538 C C . GLY A 1 73 ? 8.513 3.628 -20.521 1.00 95.00 73 GLY A C 1
ATOM 539 O O . GLY A 1 73 ? 9.070 2.892 -21.329 1.00 95.00 73 GLY A O 1
ATOM 540 N N . MET A 1 74 ? 7.383 3.280 -19.895 1.00 97.44 74 MET A N 1
ATOM 541 C CA . MET A 1 74 ? 6.607 2.069 -20.180 1.00 97.44 74 MET A CA 1
ATOM 542 C C . MET A 1 74 ? 5.265 2.422 -20.829 1.00 97.44 74 MET A C 1
ATOM 544 O O . MET A 1 74 ? 4.590 3.371 -20.410 1.00 97.44 74 MET A O 1
ATOM 548 N N . ASP A 1 75 ? 4.890 1.646 -21.847 1.00 97.19 75 ASP A N 1
ATOM 549 C CA . ASP A 1 75 ? 3.566 1.683 -22.467 1.00 97.19 75 ASP A CA 1
ATOM 550 C C . ASP A 1 75 ? 2.543 0.864 -21.660 1.00 97.19 75 ASP A C 1
ATOM 552 O O . ASP A 1 75 ? 2.866 0.267 -20.631 1.00 97.19 75 ASP A O 1
ATOM 556 N N . GLU A 1 76 ? 1.290 0.847 -22.119 1.00 97.31 76 GLU A N 1
ATOM 557 C CA . GLU A 1 76 ? 0.200 0.182 -21.402 1.00 97.31 76 GLU A CA 1
ATOM 558 C C . GLU A 1 76 ? 0.426 -1.307 -21.174 1.00 97.31 76 GLU A C 1
ATOM 560 O O . GLU A 1 76 ? 0.200 -1.825 -20.076 1.00 97.31 76 GLU A O 1
ATOM 565 N N . ARG A 1 77 ? 0.936 -1.983 -22.199 1.00 97.88 77 ARG A N 1
ATOM 566 C CA . ARG A 1 77 ? 1.232 -3.404 -22.125 1.00 97.88 77 ARG A CA 1
ATOM 567 C C . ARG A 1 77 ? 2.355 -3.675 -21.128 1.00 97.88 77 ARG A C 1
ATOM 569 O O . ARG A 1 77 ? 2.191 -4.527 -20.264 1.00 97.88 77 ARG A O 1
ATOM 576 N N . ALA A 1 78 ? 3.453 -2.924 -21.196 1.00 97.75 78 ALA A N 1
ATOM 577 C CA . ALA A 1 78 ? 4.586 -3.092 -20.293 1.00 97.75 78 ALA A CA 1
ATOM 578 C C . ALA A 1 78 ? 4.212 -2.826 -18.826 1.00 97.75 78 ALA A C 1
ATOM 580 O O . ALA A 1 78 ? 4.689 -3.534 -17.939 1.00 97.75 78 ALA A O 1
ATOM 581 N N . VAL A 1 79 ? 3.344 -1.845 -18.548 1.00 98.12 79 VAL A N 1
ATOM 582 C CA . VAL A 1 79 ? 2.828 -1.614 -17.186 1.00 98.12 79 VAL A CA 1
ATOM 583 C C . VAL A 1 79 ? 1.922 -2.760 -16.733 1.00 98.12 79 VAL A C 1
ATOM 585 O O . VAL A 1 79 ? 2.011 -3.168 -15.574 1.00 98.12 79 VAL A O 1
ATOM 588 N N . GLY A 1 80 ? 1.068 -3.283 -17.618 1.00 98.12 80 GLY A N 1
ATOM 589 C CA . GLY A 1 80 ? 0.228 -4.453 -17.347 1.00 98.12 80 GLY A CA 1
ATOM 590 C C . GLY A 1 80 ? 1.052 -5.689 -16.984 1.00 98.12 80 GLY A C 1
ATOM 591 O O . GLY A 1 80 ? 0.884 -6.234 -15.893 1.00 98.12 80 GLY A O 1
ATOM 592 N N . ASP A 1 81 ? 2.008 -6.050 -17.843 1.00 98.19 81 ASP A N 1
ATOM 593 C CA . ASP A 1 81 ? 2.900 -7.200 -17.653 1.00 98.19 81 ASP A CA 1
ATOM 594 C C . ASP A 1 81 ? 3.735 -7.046 -16.366 1.00 98.19 81 ASP A C 1
ATOM 596 O O . ASP A 1 81 ? 3.821 -7.968 -15.554 1.00 98.19 81 ASP A O 1
ATOM 600 N N . HIS A 1 82 ? 4.283 -5.848 -16.112 1.00 98.38 82 HIS A N 1
ATOM 601 C CA . HIS A 1 82 ? 5.027 -5.561 -14.882 1.00 98.38 82 HIS A CA 1
ATOM 602 C C . HIS A 1 82 ? 4.151 -5.720 -13.632 1.00 98.38 82 HIS A C 1
ATOM 604 O O . HIS A 1 82 ? 4.606 -6.270 -12.625 1.00 98.38 82 HIS A O 1
ATOM 610 N N . ARG A 1 83 ? 2.900 -5.251 -13.679 1.00 98.44 83 ARG A N 1
ATOM 611 C CA . ARG A 1 83 ? 1.948 -5.371 -12.568 1.00 98.44 83 ARG A CA 1
ATOM 612 C C . ARG A 1 83 ? 1.638 -6.829 -12.263 1.00 98.44 83 ARG A C 1
ATOM 614 O O . ARG A 1 83 ? 1.666 -7.218 -11.094 1.00 98.44 83 ARG A O 1
ATOM 621 N N . ASP A 1 84 ? 1.371 -7.624 -13.293 1.00 98.38 84 ASP A N 1
ATOM 622 C CA . ASP A 1 84 ? 1.129 -9.056 -13.145 1.00 98.38 84 ASP A CA 1
ATOM 623 C C . ASP A 1 84 ? 2.341 -9.774 -12.548 1.00 98.38 84 ASP A C 1
ATOM 625 O O . ASP A 1 84 ? 2.206 -10.483 -11.545 1.00 98.38 84 ASP A O 1
ATOM 629 N N . GLU A 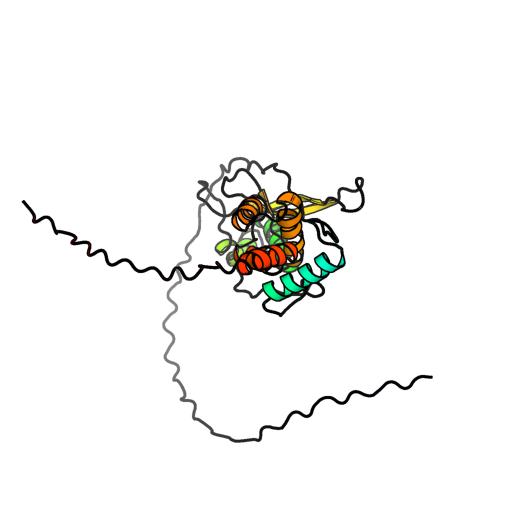1 85 ? 3.535 -9.541 -13.095 1.00 98.25 85 GLU A N 1
ATOM 630 C CA . GLU A 1 85 ? 4.757 -10.191 -12.623 1.00 98.25 85 GLU A C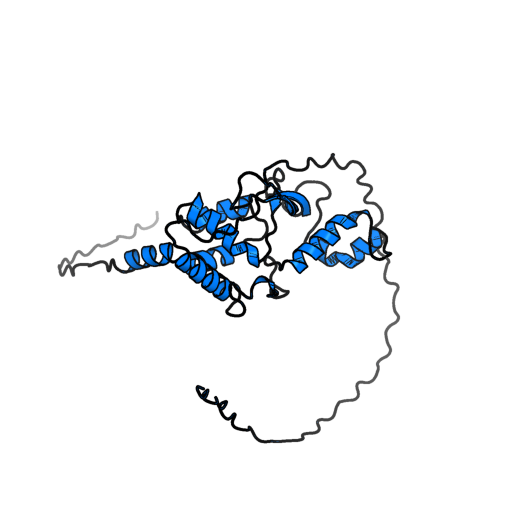A 1
ATOM 631 C C . GLU A 1 85 ? 5.126 -9.766 -11.195 1.00 98.25 85 GLU A C 1
ATOM 633 O O . GLU A 1 85 ? 5.523 -10.599 -10.374 1.00 98.25 85 GLU A O 1
ATOM 638 N N . PHE A 1 86 ? 4.930 -8.488 -10.853 1.00 98.50 86 PHE A N 1
ATOM 639 C CA . PHE A 1 86 ? 5.123 -7.986 -9.495 1.00 98.50 86 PHE A CA 1
ATOM 640 C C . PHE A 1 86 ? 4.244 -8.733 -8.492 1.00 98.50 86 PHE A C 1
ATOM 642 O O . PHE A 1 86 ? 4.751 -9.189 -7.465 1.00 98.50 86 PHE A O 1
ATOM 649 N N . TYR A 1 87 ? 2.946 -8.878 -8.769 1.00 98.31 87 TYR A N 1
ATOM 650 C CA . TYR A 1 87 ? 2.033 -9.547 -7.843 1.00 98.31 87 TYR A CA 1
ATOM 651 C C . TYR A 1 87 ? 2.282 -11.047 -7.749 1.00 98.31 87 TYR A C 1
ATOM 653 O O . TYR A 1 87 ? 2.244 -11.591 -6.640 1.00 98.31 87 TYR A O 1
ATOM 661 N N . LEU A 1 88 ? 2.640 -11.697 -8.860 1.00 98.19 88 LEU A N 1
ATOM 662 C CA . LEU A 1 88 ? 3.085 -13.089 -8.843 1.00 98.19 88 LEU A CA 1
ATOM 663 C C . LEU A 1 88 ? 4.322 -13.245 -7.956 1.00 98.19 88 LEU A C 1
ATOM 665 O O . LEU A 1 88 ? 4.343 -14.098 -7.071 1.00 98.19 88 LEU A O 1
ATOM 669 N N . ARG A 1 89 ? 5.327 -12.379 -8.106 1.00 97.38 89 ARG A N 1
ATOM 670 C CA . ARG A 1 89 ? 6.539 -12.427 -7.278 1.00 97.38 89 ARG A CA 1
ATOM 671 C C . ARG A 1 89 ? 6.250 -12.129 -5.807 1.00 97.38 89 ARG A C 1
ATOM 673 O O . ARG A 1 89 ? 6.752 -12.833 -4.934 1.00 97.38 89 ARG A O 1
ATOM 680 N N . LEU A 1 90 ? 5.434 -11.114 -5.525 1.00 96.00 90 LEU A N 1
ATOM 681 C CA . LEU A 1 90 ? 5.067 -10.703 -4.168 1.00 96.00 90 LEU A CA 1
ATOM 682 C C . LEU A 1 90 ? 4.324 -11.814 -3.414 1.00 96.00 90 LEU A C 1
ATOM 684 O O . LEU A 1 90 ? 4.569 -12.025 -2.228 1.00 96.00 90 LEU A O 1
ATOM 688 N N . SER A 1 91 ? 3.421 -12.510 -4.103 1.00 95.94 91 SER A N 1
ATOM 689 C CA . SER A 1 91 ? 2.566 -13.553 -3.532 1.00 95.94 91 SER A CA 1
ATOM 690 C C . SER A 1 91 ? 3.183 -14.955 -3.572 1.00 95.94 91 SER A C 1
ATOM 692 O O . SER A 1 91 ? 2.552 -15.904 -3.107 1.00 95.94 91 SER A O 1
ATOM 694 N N . GLY A 1 92 ? 4.388 -15.114 -4.132 1.00 95.38 92 GLY A N 1
ATOM 695 C CA . GLY A 1 92 ? 5.000 -16.429 -4.344 1.00 95.38 92 GLY A CA 1
ATOM 696 C C . GLY A 1 92 ? 4.248 -17.290 -5.368 1.00 95.38 92 GLY A C 1
ATOM 697 O O . GLY A 1 92 ? 4.221 -18.508 -5.238 1.00 95.38 92 GLY A O 1
ATOM 698 N N . GLY A 1 93 ? 3.609 -16.658 -6.356 1.00 96.75 93 GLY A N 1
ATOM 699 C CA . GLY A 1 93 ? 2.846 -17.294 -7.433 1.00 96.75 93 GLY A CA 1
ATOM 700 C C . GLY A 1 93 ? 1.357 -17.493 -7.137 1.00 96.75 93 GLY A C 1
ATOM 701 O O . GLY A 1 93 ? 0.638 -17.997 -7.993 1.00 96.75 93 GLY A O 1
ATOM 702 N N . ALA A 1 94 ? 0.874 -17.098 -5.956 1.00 96.69 94 ALA A N 1
ATOM 703 C CA . ALA A 1 94 ? -0.508 -17.345 -5.539 1.00 96.69 94 ALA A CA 1
ATOM 704 C C . ALA A 1 94 ? -1.540 -16.377 -6.152 1.00 96.69 94 ALA A C 1
ATOM 706 O O . ALA A 1 94 ? -2.721 -16.714 -6.223 1.00 96.69 94 ALA A O 1
ATOM 707 N N . ALA A 1 95 ? -1.127 -15.175 -6.560 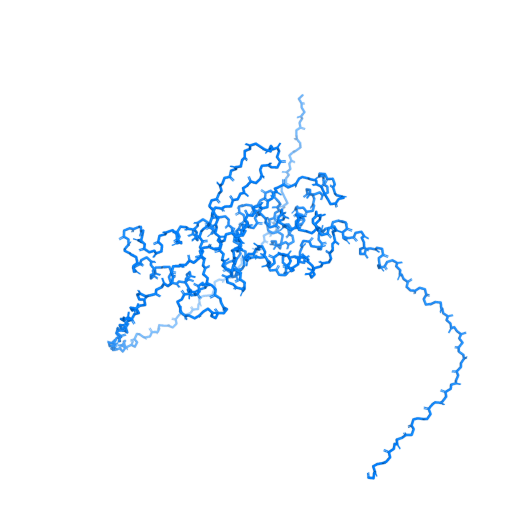1.00 97.38 95 ALA A N 1
ATOM 708 C CA . ALA A 1 95 ? -2.008 -14.157 -7.126 1.00 97.38 95 ALA A CA 1
ATOM 709 C C . ALA A 1 95 ? -1.287 -13.287 -8.166 1.00 97.38 95 ALA A C 1
ATOM 711 O O . ALA A 1 95 ? -0.104 -12.990 -8.023 1.00 97.38 95 ALA A O 1
ATOM 712 N N . ASN A 1 96 ? -2.022 -12.845 -9.186 1.00 97.69 96 ASN A N 1
ATOM 713 C CA . ASN A 1 96 ? -1.577 -11.888 -10.207 1.00 97.69 96 ASN A CA 1
ATOM 714 C C . ASN A 1 96 ? -2.406 -10.593 -10.109 1.00 97.69 96 ASN A C 1
ATOM 716 O O . ASN A 1 96 ? -3.205 -10.447 -9.181 1.00 97.69 96 ASN A O 1
ATOM 720 N N . ALA A 1 97 ? -2.268 -9.651 -11.047 1.00 97.12 97 ALA A N 1
ATOM 721 C CA . ALA A 1 97 ? -2.968 -8.368 -10.960 1.00 97.12 97 ALA A CA 1
ATOM 722 C C . ALA A 1 97 ? -4.496 -8.502 -11.007 1.00 97.12 97 ALA A C 1
ATOM 724 O O . ALA A 1 97 ? -5.196 -7.674 -10.425 1.00 97.12 97 ALA A O 1
ATOM 725 N N . SER A 1 98 ? -5.022 -9.537 -11.668 1.00 97.31 98 SER A N 1
ATOM 726 C CA . SER A 1 98 ? -6.467 -9.771 -11.765 1.00 97.31 98 SER A CA 1
ATOM 727 C C . SER A 1 98 ? -7.077 -10.377 -10.495 1.00 97.31 98 SER A C 1
ATOM 729 O O . SER A 1 98 ? -8.254 -10.154 -10.222 1.00 97.31 98 SER A O 1
ATOM 731 N N . THR A 1 99 ? -6.292 -11.106 -9.693 1.00 97.56 99 THR A N 1
ATOM 732 C CA . THR A 1 99 ? -6.782 -11.839 -8.509 1.00 97.56 99 THR A CA 1
ATOM 733 C C . THR A 1 99 ? -6.304 -11.268 -7.173 1.00 97.56 99 THR A C 1
ATOM 735 O O . THR A 1 99 ? -6.791 -11.681 -6.118 1.00 97.56 99 THR A O 1
ATOM 738 N N . ILE A 1 100 ? -5.385 -10.295 -7.181 1.00 97.06 100 ILE A N 1
ATOM 739 C CA . ILE A 1 100 ? -4.735 -9.787 -5.965 1.00 97.06 100 ILE A CA 1
ATOM 740 C C . ILE A 1 100 ? -5.696 -9.161 -4.944 1.00 97.06 100 ILE A C 1
ATOM 742 O O . ILE A 1 100 ? -5.456 -9.263 -3.744 1.00 97.06 100 ILE A O 1
ATOM 746 N N . SER A 1 101 ? -6.805 -8.557 -5.376 1.00 94.75 101 SER A N 1
ATOM 747 C CA . SER A 1 101 ? -7.793 -7.955 -4.466 1.00 94.75 101 SER A CA 1
ATOM 748 C C . SER A 1 101 ? -8.498 -8.996 -3.581 1.00 94.75 101 SER A C 1
ATOM 750 O O . SER A 1 101 ? -8.820 -8.728 -2.420 1.00 94.75 101 SER A O 1
ATOM 752 N N . ALA A 1 102 ? -8.693 -10.209 -4.105 1.00 95.44 102 ALA A N 1
ATOM 753 C CA . ALA A 1 102 ? -9.265 -11.339 -3.375 1.00 95.44 102 ALA A CA 1
ATOM 754 C C . ALA A 1 102 ? -8.210 -12.120 -2.574 1.00 95.44 102 ALA A C 1
ATOM 756 O O . ALA A 1 102 ? -8.553 -12.858 -1.650 1.00 95.44 102 ALA A O 1
ATOM 757 N N . TRP A 1 103 ? -6.925 -11.948 -2.890 1.00 95.31 103 TRP A N 1
ATOM 758 C CA . TRP A 1 103 ? -5.846 -12.619 -2.179 1.00 95.31 103 TRP A CA 1
ATOM 759 C C . TRP A 1 103 ? -5.777 -12.173 -0.713 1.00 95.31 103 TRP A C 1
ATOM 761 O O . TRP A 1 103 ? -5.994 -11.009 -0.358 1.00 95.31 103 TRP A O 1
ATOM 771 N N . ARG A 1 104 ? -5.482 -13.128 0.169 1.00 94.00 104 ARG A N 1
ATOM 772 C CA . ARG A 1 104 ? -5.344 -12.901 1.609 1.00 94.00 104 ARG A CA 1
ATOM 773 C C . ARG A 1 104 ? -3.902 -13.211 2.007 1.00 94.00 104 ARG A C 1
ATOM 775 O O . ARG A 1 104 ? -3.483 -14.362 1.881 1.00 94.00 104 ARG A O 1
ATOM 782 N N . PRO A 1 105 ? -3.133 -12.210 2.476 1.00 89.50 105 PRO A N 1
ATOM 783 C CA . PRO A 1 105 ? -1.776 -12.446 2.939 1.00 89.50 105 PRO A CA 1
ATOM 784 C C . PRO A 1 105 ? -1.745 -13.483 4.069 1.00 89.50 105 PRO A C 1
ATOM 786 O O . PRO A 1 105 ? -2.654 -13.488 4.907 1.00 89.50 105 PRO A O 1
ATOM 789 N N . PRO A 1 106 ? -0.687 -14.309 4.153 1.00 87.81 106 PRO A N 1
ATOM 790 C CA . PRO A 1 106 ? -0.493 -15.223 5.270 1.00 87.81 106 PRO A CA 1
ATOM 791 C C . PRO A 1 106 ? -0.623 -14.513 6.634 1.00 87.81 106 PRO A C 1
ATOM 793 O O . PRO A 1 106 ? -0.113 -13.397 6.781 1.00 87.81 106 PRO A O 1
ATOM 796 N N . PRO A 1 107 ? -1.239 -15.136 7.660 1.00 77.81 107 PRO A N 1
ATOM 797 C CA . PRO A 1 107 ? -1.476 -14.497 8.964 1.00 77.81 107 PRO A CA 1
ATOM 798 C C . PRO A 1 107 ? -0.210 -14.027 9.697 1.00 77.81 107 PRO A C 1
ATOM 800 O O . PRO A 1 107 ? -0.278 -13.165 10.576 1.00 77.81 107 PRO A O 1
ATOM 803 N N . ASN A 1 108 ? 0.945 -14.601 9.351 1.00 76.06 108 ASN A N 1
ATOM 804 C CA . ASN A 1 108 ? 2.261 -14.243 9.878 1.00 76.06 108 ASN A CA 1
ATOM 805 C C . ASN A 1 108 ? 2.904 -13.040 9.156 1.00 76.06 108 ASN A C 1
ATOM 807 O O . ASN A 1 108 ? 3.916 -12.522 9.629 1.00 76.06 108 ASN A O 1
ATOM 811 N N . SER A 1 109 ? 2.327 -12.553 8.050 1.00 80.12 109 SER A N 1
ATOM 812 C CA . SER A 1 109 ? 2.807 -11.345 7.378 1.00 80.12 109 SER A CA 1
ATOM 813 C C . SER A 1 109 ? 2.418 -10.101 8.175 1.00 80.12 109 SER A C 1
ATOM 815 O O . SER A 1 109 ? 1.276 -9.630 8.162 1.00 80.12 109 SER A O 1
ATOM 817 N N . ALA A 1 110 ? 3.396 -9.537 8.886 1.00 76.38 110 ALA A N 1
ATOM 818 C CA . ALA A 1 110 ? 3.184 -8.347 9.704 1.00 76.38 110 ALA A CA 1
ATOM 819 C C . ALA A 1 110 ? 2.778 -7.121 8.864 1.00 76.38 110 ALA A C 1
ATOM 821 O O . ALA A 1 110 ? 1.929 -6.342 9.293 1.00 76.38 110 ALA A O 1
ATOM 822 N N . ASN A 1 111 ? 3.322 -6.974 7.651 1.00 84.38 111 ASN A N 1
ATOM 823 C CA . ASN A 1 111 ? 3.189 -5.745 6.859 1.00 84.38 111 ASN A CA 1
ATOM 824 C C . ASN A 1 111 ? 2.022 -5.785 5.865 1.00 84.38 111 ASN A C 1
ATOM 826 O O . ASN A 1 111 ? 1.272 -4.820 5.751 1.00 84.38 111 ASN A O 1
ATOM 830 N N . TRP A 1 112 ? 1.821 -6.893 5.156 1.00 90.12 112 TRP A N 1
ATOM 831 C CA . TRP A 1 112 ? 0.805 -6.933 4.105 1.00 90.12 112 TRP A CA 1
ATOM 832 C C . TRP A 1 112 ? -0.599 -7.006 4.697 1.00 90.12 112 TRP A C 1
ATOM 834 O O . TRP A 1 112 ? -0.828 -7.705 5.689 1.00 90.12 112 TRP A O 1
ATOM 844 N N . LYS A 1 113 ? -1.522 -6.238 4.116 1.00 90.19 113 LYS A N 1
ATOM 845 C CA . LYS A 1 113 ? -2.916 -6.145 4.552 1.00 90.19 113 LYS A CA 1
ATOM 846 C C . LYS A 1 113 ? -3.822 -6.147 3.330 1.00 90.19 113 LYS A C 1
ATOM 848 O O . LYS A 1 113 ? -3.642 -5.343 2.421 1.00 90.19 113 LYS A O 1
ATOM 853 N N . SER A 1 114 ? -4.761 -7.081 3.292 1.00 93.06 114 SER A N 1
ATOM 854 C CA . SER A 1 114 ? -5.881 -7.026 2.348 1.00 93.06 114 SER A CA 1
ATOM 855 C C . SER A 1 114 ? -6.808 -5.856 2.690 1.00 93.06 114 SER A C 1
ATOM 857 O O . SER A 1 114 ? -6.733 -5.310 3.792 1.00 93.06 114 SER A O 1
ATOM 859 N N . ARG A 1 115 ? -7.688 -5.486 1.757 1.00 93.56 115 ARG A N 1
ATOM 860 C CA . ARG A 1 115 ? -8.667 -4.412 1.960 1.00 93.56 115 ARG A CA 1
ATOM 861 C C . ARG A 1 115 ? -9.566 -4.686 3.166 1.00 93.56 115 ARG A C 1
ATOM 863 O O . ARG A 1 115 ? -9.559 -3.890 4.092 1.00 93.56 115 ARG A O 1
ATOM 870 N N . ASP A 1 116 ? -10.150 -5.879 3.248 1.00 92.75 116 ASP A N 1
ATOM 871 C CA . ASP A 1 116 ? -10.968 -6.309 4.391 1.00 92.75 116 ASP A CA 1
ATOM 872 C C . ASP A 1 116 ? -10.226 -6.213 5.733 1.00 92.75 116 ASP A C 1
ATOM 874 O O . ASP A 1 116 ? -10.811 -5.878 6.760 1.00 92.75 116 ASP A O 1
ATOM 878 N N . GLN A 1 117 ? -8.920 -6.514 5.749 1.00 90.19 117 GLN A N 1
ATOM 879 C CA . GLN A 1 117 ? -8.116 -6.363 6.962 1.00 90.19 117 GLN A CA 1
ATOM 880 C C . GLN A 1 117 ? -7.961 -4.891 7.347 1.00 90.19 117 GLN A C 1
ATOM 882 O O . GLN A 1 117 ? -8.025 -4.588 8.533 1.00 90.19 117 GLN A O 1
ATOM 887 N N . LEU A 1 118 ? -7.756 -3.990 6.381 1.00 91.19 118 LEU A N 1
ATOM 888 C CA . LEU A 1 118 ? -7.707 -2.554 6.658 1.00 91.19 118 LEU A CA 1
ATOM 889 C C . LEU A 1 118 ? -9.070 -2.009 7.087 1.00 91.19 118 LEU A C 1
ATOM 891 O O . LEU A 1 118 ? -9.111 -1.243 8.042 1.00 91.19 118 LEU A O 1
ATOM 895 N N . ASP A 1 119 ? -10.164 -2.456 6.475 1.00 93.06 119 ASP A N 1
ATOM 896 C CA . ASP A 1 119 ? -11.521 -2.048 6.853 1.00 93.06 119 ASP A CA 1
ATOM 897 C C . ASP A 1 119 ? -11.843 -2.479 8.290 1.00 93.06 119 ASP A C 1
ATOM 899 O O . ASP A 1 119 ? -12.298 -1.674 9.102 1.00 93.06 119 ASP A O 1
ATOM 903 N N . ALA A 1 120 ? -11.504 -3.720 8.659 1.00 91.25 120 ALA A N 1
ATOM 904 C CA . ALA A 1 120 ? -11.625 -4.195 10.036 1.00 91.25 120 ALA A CA 1
ATOM 905 C C . ALA A 1 120 ? -10.757 -3.377 11.008 1.00 91.25 120 ALA A C 1
ATOM 907 O O . ALA A 1 120 ? -11.148 -3.130 12.146 1.00 91.25 120 ALA A O 1
ATOM 908 N N . TRP A 1 121 ? -9.569 -2.943 10.577 1.00 90.06 121 TRP A N 1
ATOM 909 C CA . TRP A 1 121 ? -8.692 -2.104 11.393 1.00 90.06 121 TRP A CA 1
ATOM 910 C C . TRP A 1 121 ? -9.258 -0.697 11.575 1.00 90.06 121 TRP A C 1
ATOM 912 O O . TRP A 1 121 ? -9.210 -0.162 12.681 1.00 90.06 121 TRP A O 1
ATOM 922 N N . MET A 1 122 ? -9.817 -0.112 10.517 1.00 91.44 122 MET A N 1
ATOM 923 C CA . MET A 1 122 ? -10.503 1.174 10.578 1.00 91.44 122 MET A CA 1
ATOM 924 C C . MET A 1 122 ? -11.705 1.101 11.517 1.00 91.44 122 MET A C 1
ATOM 926 O O . MET A 1 122 ? -11.846 1.972 12.368 1.00 91.44 122 MET A O 1
ATOM 930 N N . ASP A 1 123 ? -12.501 0.034 11.440 1.00 92.38 123 ASP A N 1
ATOM 931 C CA . ASP A 1 123 ? -13.645 -0.186 12.327 1.00 92.38 123 ASP A CA 1
ATOM 932 C C . ASP A 1 123 ? -13.241 -0.243 13.808 1.00 92.38 123 ASP A C 1
ATOM 934 O O . ASP A 1 123 ? -13.883 0.377 14.658 1.00 92.38 123 ASP A O 1
ATOM 938 N N . ILE A 1 124 ? -12.130 -0.920 14.121 1.00 90.38 124 ILE A N 1
ATOM 939 C CA . ILE A 1 124 ? -11.575 -0.951 15.480 1.00 90.38 124 ILE A CA 1
ATOM 940 C C . ILE A 1 124 ? -11.161 0.449 15.937 1.00 90.38 124 ILE A C 1
ATOM 942 O O . ILE A 1 124 ? -11.454 0.815 17.073 1.00 90.38 124 ILE A O 1
ATOM 946 N N . VAL A 1 125 ? -10.509 1.236 15.075 1.00 88.38 125 VAL A N 1
ATOM 947 C CA . VAL A 1 125 ? -10.071 2.600 15.415 1.00 88.38 125 VAL A CA 1
ATOM 948 C C . VAL A 1 125 ? -11.262 3.538 15.631 1.00 88.38 125 VAL A C 1
ATOM 950 O O . VAL A 1 125 ? -11.250 4.284 16.605 1.00 88.38 125 VAL A O 1
ATOM 953 N N . VAL A 1 126 ? -12.303 3.474 14.788 1.00 89.69 126 VAL A N 1
ATOM 954 C CA . VAL A 1 126 ? -13.529 4.285 14.946 1.00 89.69 126 VAL A CA 1
ATOM 955 C C . VAL A 1 126 ? -14.190 4.035 16.302 1.00 89.69 126 VAL A C 1
ATOM 957 O O . VAL A 1 126 ? -14.596 4.978 16.974 1.00 89.69 126 VAL A O 1
ATOM 960 N N . HIS A 1 127 ? -14.281 2.770 16.713 1.00 90.44 127 HIS A N 1
ATOM 961 C CA . HIS A 1 127 ? -15.037 2.367 17.901 1.00 90.44 127 HIS A CA 1
ATOM 962 C C . HIS A 1 127 ? -14.169 2.180 19.151 1.00 90.44 127 HIS A C 1
ATOM 964 O O . HIS A 1 127 ? -14.647 1.693 20.175 1.00 90.44 127 HIS A O 1
ATOM 970 N N . TRP A 1 128 ? -12.891 2.565 19.093 1.00 85.94 128 TRP A N 1
ATOM 971 C CA . TRP A 1 128 ? -11.925 2.296 20.160 1.00 85.94 128 TRP A CA 1
ATOM 972 C C . TRP A 1 128 ? -12.353 2.871 21.517 1.00 85.94 128 TRP A C 1
ATOM 974 O O . TRP A 1 128 ? -12.216 2.209 22.546 1.00 85.94 128 TRP A O 1
ATOM 984 N N . ASN A 1 129 ? -12.906 4.087 21.504 1.00 83.19 129 ASN A N 1
ATOM 985 C CA . ASN A 1 129 ? -13.324 4.814 22.706 1.00 83.19 129 ASN A CA 1
ATOM 986 C C . ASN A 1 129 ? -14.827 4.708 23.002 1.00 83.19 129 ASN A C 1
ATOM 988 O O . ASN A 1 129 ? -15.254 5.093 24.084 1.00 83.19 129 ASN A O 1
ATOM 992 N N . THR A 1 130 ? -15.631 4.205 22.064 1.00 86.62 130 THR A N 1
ATOM 993 C CA . THR A 1 130 ? -17.099 4.163 22.181 1.00 86.62 130 THR A CA 1
ATOM 994 C C . THR A 1 130 ? -17.650 2.753 22.382 1.00 86.62 130 THR A C 1
ATOM 996 O O . THR A 1 130 ? -18.723 2.604 22.959 1.00 86.62 130 THR A O 1
ATOM 999 N N . GLY A 1 131 ? -16.916 1.718 21.963 1.00 88.94 131 GLY A N 1
ATOM 1000 C CA . GLY A 1 131 ? -17.415 0.346 21.915 1.00 88.94 131 GLY A CA 1
ATOM 1001 C C . GLY A 1 131 ? -18.294 0.066 20.688 1.00 88.94 131 GLY A C 1
ATOM 1002 O O . GLY A 1 131 ? -18.649 0.966 19.924 1.00 88.94 131 GLY A O 1
ATOM 1003 N N . LYS A 1 132 ? -18.609 -1.214 20.465 1.00 95.50 132 LYS A N 1
ATOM 1004 C CA . LYS A 1 132 ? -19.437 -1.721 19.354 1.00 95.50 132 LYS A CA 1
ATOM 1005 C C . LYS A 1 132 ? -19.954 -3.124 19.687 1.00 95.50 132 LYS A C 1
ATOM 1007 O O . LYS A 1 132 ? -19.463 -3.759 20.615 1.00 95.50 132 LYS A O 1
ATOM 1012 N N . ASP A 1 133 ? -20.919 -3.629 18.920 1.00 94.62 133 ASP A N 1
ATOM 1013 C CA . ASP A 1 133 ? -21.465 -4.991 19.036 1.00 94.62 133 ASP A CA 1
ATOM 1014 C C . ASP A 1 133 ? -22.063 -5.287 20.424 1.00 94.62 133 ASP A C 1
ATOM 1016 O O . ASP A 1 133 ? -21.958 -6.397 20.940 1.00 94.62 133 ASP A O 1
ATOM 1020 N N . GLY A 1 134 ? -22.657 -4.270 21.059 1.00 96.25 134 GLY A N 1
ATOM 1021 C CA . GLY A 1 134 ? -23.194 -4.375 22.420 1.00 96.25 134 GLY A CA 1
ATOM 1022 C C . GLY A 1 134 ? -22.128 -4.419 23.521 1.00 96.25 134 GLY A C 1
ATOM 1023 O O . GLY A 1 134 ? -22.472 -4.634 24.680 1.00 96.25 134 GLY A O 1
ATOM 1024 N N . LEU A 1 135 ? -20.853 -4.215 23.181 1.00 95.25 135 LEU A N 1
ATOM 1025 C CA . LEU A 1 135 ? -19.755 -4.085 24.134 1.00 95.25 135 LEU A CA 1
ATOM 1026 C C . LEU A 1 135 ? -19.513 -2.610 24.451 1.00 95.25 135 LEU A C 1
ATOM 1028 O O . LEU A 1 135 ? -19.474 -1.776 23.545 1.00 95.25 135 LEU A O 1
ATOM 1032 N N . ASP A 1 136 ? -19.277 -2.305 25.726 1.00 94.44 136 ASP A N 1
ATOM 1033 C CA . ASP A 1 136 ? -18.734 -1.007 26.118 1.00 94.44 136 ASP A CA 1
ATOM 1034 C C . ASP A 1 136 ? -17.282 -0.837 25.627 1.00 94.44 136 ASP A C 1
ATOM 1036 O O . ASP A 1 136 ? -16.638 -1.767 25.125 1.00 94.44 136 ASP A O 1
ATOM 1040 N N . ALA A 1 137 ? -16.733 0.368 25.783 1.00 84.62 137 ALA A N 1
ATOM 1041 C CA . ALA A 1 137 ? -15.376 0.672 25.342 1.00 84.62 137 ALA A CA 1
ATOM 1042 C C . ALA A 1 137 ? -14.302 -0.209 26.012 1.00 84.62 137 ALA A C 1
ATOM 1044 O O . ALA A 1 137 ? -13.270 -0.492 25.403 1.00 84.62 137 ALA A O 1
ATOM 1045 N N . ARG A 1 138 ? -14.488 -0.652 27.263 1.00 85.69 138 ARG A N 1
ATOM 1046 C CA . ARG A 1 138 ? -13.500 -1.486 27.974 1.00 85.69 138 ARG A CA 1
ATOM 1047 C C . ARG A 1 138 ? -13.517 -2.915 27.428 1.00 85.69 138 ARG A C 1
ATOM 1049 O O . ARG A 1 138 ? -12.466 -3.456 27.078 1.00 85.69 138 ARG A O 1
ATOM 1056 N N . ALA A 1 139 ? -14.700 -3.508 27.298 1.00 91.69 139 ALA A N 1
ATOM 1057 C CA . ALA A 1 139 ? -14.903 -4.846 26.762 1.00 91.69 139 ALA A CA 1
ATOM 1058 C C . ALA A 1 139 ? -14.505 -4.932 25.282 1.00 91.69 139 ALA A C 1
ATOM 1060 O O . ALA A 1 139 ? -13.843 -5.893 24.879 1.00 91.69 139 ALA A O 1
ATOM 1061 N N . TYR A 1 140 ? -14.816 -3.904 24.486 1.00 89.69 140 TYR A N 1
ATOM 1062 C CA . TYR A 1 140 ? -14.388 -3.816 23.091 1.00 89.69 140 TYR A CA 1
ATOM 1063 C C . TYR A 1 140 ? -12.854 -3.797 22.973 1.00 89.69 140 TYR A C 1
ATOM 1065 O O . TYR A 1 140 ? -12.270 -4.629 22.274 1.00 89.69 140 TYR A O 1
ATOM 1073 N N . ARG A 1 141 ? -12.170 -2.935 23.741 1.00 85.19 141 ARG A N 1
ATOM 1074 C CA . ARG A 1 141 ? -10.695 -2.895 23.792 1.00 85.19 141 ARG A CA 1
ATOM 1075 C C . ARG A 1 141 ? -10.089 -4.234 24.223 1.00 85.19 141 ARG A C 1
ATOM 1077 O O . ARG A 1 141 ? -9.115 -4.684 23.620 1.00 85.19 141 ARG A O 1
ATOM 1084 N N . SER A 1 142 ? -10.691 -4.909 25.204 1.00 86.06 142 SER A N 1
ATOM 1085 C CA . SER A 1 142 ? -10.260 -6.238 25.662 1.00 86.06 142 SER A CA 1
ATOM 1086 C C . SER A 1 142 ? -10.400 -7.314 24.575 1.00 86.06 142 SER A C 1
ATOM 1088 O O . SER A 1 142 ? -9.454 -8.069 24.321 1.00 86.06 142 SER A O 1
ATOM 1090 N N . ARG A 1 143 ? -11.530 -7.343 23.850 1.00 89.44 143 ARG A N 1
ATOM 1091 C CA . ARG A 1 143 ? -11.760 -8.256 22.712 1.00 89.44 143 ARG A CA 1
ATOM 1092 C C . ARG A 1 143 ? -10.710 -8.071 21.618 1.00 89.44 143 ARG A C 1
ATOM 1094 O O . ARG A 1 143 ? -10.235 -9.047 21.038 1.00 89.44 143 ARG A O 1
ATOM 1101 N N . HIS A 1 144 ? -10.304 -6.829 21.380 1.00 86.94 144 HIS A N 1
ATOM 1102 C CA . HIS A 1 144 ? -9.301 -6.467 20.385 1.00 86.94 144 HIS A CA 1
ATOM 1103 C C . HIS A 1 144 ? -7.900 -6.263 20.992 1.00 86.94 144 HIS A C 1
ATOM 1105 O O . HIS A 1 144 ? -7.043 -5.634 20.379 1.00 86.94 144 HIS A O 1
ATOM 1111 N N . LYS A 1 145 ? -7.581 -6.851 22.153 1.00 76.25 145 LYS A N 1
ATOM 1112 C CA . LYS A 1 145 ? -6.262 -6.668 22.794 1.00 76.25 145 LYS A CA 1
ATOM 1113 C C . LYS A 1 145 ? -5.073 -7.124 21.941 1.00 76.25 145 LYS A C 1
ATOM 1115 O O . LYS A 1 145 ? -3.970 -6.614 22.093 1.00 76.25 145 LYS A O 1
ATOM 1120 N N . THR A 1 146 ? -5.264 -8.079 21.030 1.00 70.06 146 THR A N 1
ATOM 1121 C CA . THR A 1 146 ? -4.205 -8.544 20.114 1.00 70.06 146 THR A CA 1
ATOM 1122 C C . THR A 1 146 ? -3.931 -7.554 18.986 1.00 70.06 146 THR A C 1
ATOM 1124 O O . THR A 1 146 ? -2.816 -7.511 18.461 1.00 70.06 146 THR A O 1
ATOM 1127 N N . PHE A 1 147 ? -4.928 -6.734 18.641 1.00 70.44 147 PHE A N 1
ATOM 1128 C CA . PHE A 1 147 ? -4.761 -5.569 17.784 1.00 70.44 147 PHE A CA 1
ATOM 1129 C C . PHE A 1 147 ? -3.778 -4.607 18.448 1.00 70.44 147 PHE A C 1
ATOM 1131 O O . PHE A 1 147 ? -2.754 -4.288 17.858 1.00 70.44 147 PHE A O 1
ATOM 1138 N N . TYR A 1 148 ? -4.008 -4.297 19.726 1.00 54.56 148 TYR A N 1
ATOM 1139 C CA . TYR A 1 148 ? -3.170 -3.449 20.579 1.00 54.56 148 TYR A CA 1
ATOM 1140 C C . TYR A 1 148 ? -1.784 -4.036 20.885 1.00 54.56 148 TYR A C 1
ATOM 1142 O O . TYR A 1 148 ? -0.779 -3.341 20.839 1.00 54.56 148 TYR A O 1
ATOM 1150 N N . SER A 1 149 ? -1.651 -5.334 21.163 1.00 53.25 149 SER A N 1
ATOM 1151 C CA . SER A 1 149 ? -0.331 -5.923 21.445 1.00 53.25 149 SER A CA 1
ATOM 1152 C C . SER A 1 149 ? 0.576 -5.933 20.206 1.00 53.25 149 SER A C 1
ATOM 1154 O O . SER A 1 149 ? 1.801 -5.949 20.325 1.00 53.25 149 SER A O 1
ATOM 1156 N N . ARG A 1 150 ? -0.025 -5.899 19.007 1.00 55.12 150 ARG A N 1
ATOM 1157 C CA . ARG A 1 150 ? 0.655 -5.702 17.717 1.00 55.12 150 ARG A CA 1
ATOM 1158 C C . ARG A 1 150 ? 0.725 -4.220 17.296 1.00 55.12 150 ARG A C 1
ATOM 1160 O O . ARG A 1 150 ? 1.479 -3.899 16.382 1.00 55.12 150 ARG A O 1
ATOM 1167 N N . MET A 1 151 ? 0.002 -3.338 17.992 1.00 51.16 151 MET A N 1
ATOM 1168 C CA . MET A 1 151 ? -0.134 -1.886 17.801 1.00 51.16 151 MET A CA 1
ATOM 1169 C C . MET A 1 151 ? -0.148 -1.189 19.175 1.00 51.16 151 MET A C 1
ATOM 1171 O O . MET A 1 151 ? -1.204 -0.766 19.639 1.00 51.16 151 MET A O 1
ATOM 1175 N N . LYS A 1 152 ? 0.987 -1.136 19.885 1.00 42.91 152 LYS A N 1
ATOM 1176 C CA . LYS A 1 152 ? 1.037 -0.522 21.231 1.00 42.91 152 LYS A CA 1
ATOM 1177 C C . LYS A 1 152 ? 0.507 0.924 21.169 1.00 42.91 152 LYS A C 1
ATOM 1179 O O . LYS A 1 152 ? 0.877 1.595 20.216 1.00 42.91 152 LYS A O 1
ATOM 1184 N N . PRO A 1 153 ? -0.287 1.450 22.107 1.00 36.16 153 PRO A N 1
ATOM 1185 C CA . PRO A 1 153 ? -0.698 2.846 22.075 1.00 36.16 153 PRO A CA 1
ATOM 1186 C C . PRO A 1 153 ? 0.375 3.770 22.591 1.00 36.16 153 PRO A C 1
ATOM 1188 O O . PRO A 1 153 ? 1.198 3.416 23.436 1.00 36.16 153 PRO A O 1
ATOM 1191 N N . ALA A 1 154 ? 0.245 4.995 22.113 1.00 39.16 154 ALA A N 1
ATOM 1192 C CA . ALA A 1 154 ? 0.863 6.173 22.657 1.00 39.16 154 ALA A CA 1
ATOM 1193 C C . ALA A 1 154 ? 0.080 6.629 23.896 1.00 39.16 154 ALA A C 1
ATOM 1195 O O . ALA A 1 154 ? -0.860 7.406 23.783 1.00 39.16 154 ALA A O 1
ATOM 1196 N N . SER A 1 155 ? 0.460 6.149 25.074 1.00 41.06 155 SER A N 1
ATOM 1197 C CA . SER A 1 155 ? 0.269 6.925 26.297 1.00 41.06 155 SER A CA 1
ATOM 1198 C C . SER A 1 155 ? 1.656 7.341 26.786 1.00 41.06 155 SER A C 1
ATOM 1200 O O . SER A 1 155 ? 2.506 6.502 27.073 1.00 41.06 155 SER A O 1
ATOM 1202 N N . CYS A 1 156 ? 1.862 8.659 26.799 1.00 36.88 156 CYS A N 1
ATOM 1203 C CA . CYS A 1 156 ? 2.768 9.380 27.693 1.00 36.88 156 CYS A CA 1
ATOM 1204 C C . CYS A 1 156 ? 4.275 9.125 27.472 1.00 36.88 156 CYS A C 1
ATOM 1206 O O . CYS A 1 156 ? 4.839 8.107 27.861 1.00 36.88 156 CYS A O 1
ATOM 1208 N N . ASN A 1 157 ? 4.946 10.129 26.888 1.00 41.56 157 ASN A N 1
ATOM 1209 C CA . ASN A 1 157 ? 6.334 10.146 26.400 1.00 41.56 157 ASN A CA 1
ATOM 1210 C C . ASN A 1 157 ? 6.527 9.394 25.076 1.00 41.56 157 ASN A C 1
ATOM 1212 O O . ASN A 1 157 ? 6.688 8.177 25.046 1.00 41.56 157 ASN A O 1
ATOM 1216 N N . LEU A 1 158 ? 6.556 10.152 23.970 1.00 45.78 158 LEU A N 1
ATOM 1217 C CA . LEU A 1 158 ? 6.772 9.703 22.586 1.00 45.78 158 LEU A CA 1
ATOM 1218 C C . LEU A 1 158 ? 8.154 9.044 22.382 1.00 45.78 158 LEU A C 1
ATOM 1220 O O . LEU A 1 158 ? 9.030 9.535 21.670 1.00 45.78 158 LEU A O 1
ATOM 1224 N N . GLY A 1 159 ? 8.347 7.872 22.978 1.00 37.25 159 GLY A N 1
ATOM 1225 C CA . GLY A 1 159 ? 9.277 6.873 22.498 1.00 37.25 159 GLY A CA 1
ATOM 1226 C C . GLY A 1 159 ? 8.757 6.317 21.176 1.00 37.25 159 GLY A C 1
ATOM 1227 O O . GLY A 1 159 ? 7.567 6.073 21.004 1.00 37.25 159 GLY A O 1
ATOM 1228 N N . ARG A 1 160 ? 9.662 6.120 20.214 1.00 39.94 160 ARG A N 1
ATOM 1229 C CA . ARG A 1 160 ? 9.420 5.447 18.928 1.00 39.94 160 ARG A CA 1
ATOM 1230 C C . ARG A 1 160 ? 8.429 4.273 19.074 1.00 39.94 160 ARG A C 1
ATOM 1232 O O . ARG A 1 160 ? 8.890 3.202 19.459 1.00 39.94 160 ARG A O 1
ATOM 1239 N N . ARG A 1 161 ? 7.152 4.430 18.691 1.00 47.44 161 ARG A N 1
ATOM 1240 C CA . ARG A 1 161 ? 6.256 3.434 18.038 1.00 47.44 161 ARG A CA 1
ATOM 1241 C C . ARG A 1 161 ? 4.774 3.643 18.417 1.00 47.44 161 ARG A C 1
ATOM 1243 O O . ARG A 1 161 ? 4.433 3.662 19.586 1.00 47.44 161 ARG A O 1
ATOM 1250 N N . THR A 1 162 ? 3.947 3.667 17.362 1.00 54.19 162 THR A N 1
ATOM 1251 C CA . THR A 1 162 ? 2.529 3.250 17.269 1.00 54.19 162 THR A CA 1
ATOM 1252 C C . THR A 1 162 ? 1.430 4.149 17.874 1.00 54.19 162 THR A C 1
ATOM 1254 O O . THR A 1 162 ? 1.063 4.061 19.031 1.00 54.19 162 THR A O 1
ATOM 1257 N N . GLY A 1 163 ? 0.805 4.946 16.999 1.00 69.69 163 GLY A N 1
ATOM 1258 C CA . GLY A 1 163 ? -0.538 5.509 17.170 1.00 69.69 163 GLY A CA 1
ATOM 1259 C C . GLY A 1 163 ? -1.241 5.447 15.816 1.00 69.69 163 GLY A C 1
ATOM 1260 O O . GLY A 1 163 ? -0.830 6.136 14.877 1.00 69.69 163 GLY A O 1
ATOM 1261 N N . MET A 1 164 ? -2.199 4.530 15.668 1.00 81.38 164 MET A N 1
ATOM 1262 C CA . MET A 1 164 ? -3.044 4.462 14.474 1.00 81.38 164 MET A CA 1
ATOM 1263 C C . MET A 1 164 ? -4.157 5.488 14.597 1.00 81.38 164 MET A C 1
ATOM 1265 O O . MET A 1 164 ? -4.729 5.644 15.668 1.00 81.38 164 MET A O 1
ATOM 1269 N N . HIS A 1 165 ? -4.456 6.174 13.507 1.00 85.81 165 HIS A N 1
ATOM 1270 C CA . HIS A 1 165 ? -5.506 7.181 13.463 1.00 85.81 165 HIS A CA 1
ATOM 1271 C C . HIS A 1 165 ? -6.111 7.224 12.062 1.00 85.81 165 HIS A C 1
ATOM 1273 O O . HIS A 1 165 ? -5.513 6.734 11.101 1.00 85.81 165 HIS A O 1
ATOM 1279 N N . LEU A 1 166 ? -7.304 7.797 11.949 1.00 90.50 166 LEU A N 1
ATOM 1280 C CA . LEU A 1 166 ? -7.991 7.968 10.675 1.00 90.50 166 LEU A CA 1
ATOM 1281 C C . LEU A 1 166 ? -7.790 9.389 10.172 1.00 90.50 166 LEU A C 1
ATOM 1283 O O . LEU A 1 166 ? -7.802 10.338 10.955 1.00 90.50 166 LEU A O 1
ATOM 1287 N N . ARG A 1 167 ? -7.599 9.535 8.864 1.00 91.12 167 ARG A N 1
ATOM 1288 C CA . ARG A 1 167 ? -7.577 10.838 8.192 1.00 91.12 167 ARG A CA 1
ATOM 1289 C C . ARG A 1 167 ? -8.309 10.756 6.874 1.00 91.12 167 ARG A C 1
ATOM 1291 O O . ARG A 1 167 ? -8.430 9.684 6.295 1.00 91.12 167 ARG A O 1
ATOM 1298 N N . GLU A 1 168 ? -8.751 11.900 6.384 1.00 90.31 168 GLU A N 1
ATOM 1299 C CA . GLU A 1 168 ? -9.189 12.025 5.002 1.00 90.31 168 GLU A CA 1
ATOM 1300 C C . GLU A 1 168 ? -7.962 12.152 4.097 1.00 90.31 168 GLU A C 1
ATOM 1302 O O . GLU A 1 168 ? -7.065 12.963 4.345 1.00 90.31 168 GLU A O 1
ATOM 1307 N N . ALA A 1 169 ? -7.909 11.319 3.065 1.00 86.88 169 ALA A N 1
ATOM 1308 C CA . ALA A 1 169 ? -6.950 11.426 1.981 1.00 86.88 169 ALA A CA 1
ATOM 1309 C C . ALA A 1 169 ? -7.651 11.907 0.717 1.00 86.88 169 ALA A C 1
ATOM 1311 O O . ALA A 1 169 ? -8.815 11.586 0.458 1.00 86.88 169 ALA A O 1
ATOM 1312 N N . VAL A 1 170 ? -6.899 12.654 -0.083 1.00 83.50 170 VAL A N 1
ATOM 1313 C CA . VAL A 1 170 ? -7.348 13.121 -1.386 1.00 83.50 170 VAL A CA 1
ATOM 1314 C C . VAL A 1 170 ? -7.091 12.023 -2.413 1.00 83.50 170 VAL A C 1
ATOM 1316 O O . VAL A 1 170 ? -5.951 11.586 -2.600 1.00 83.50 170 VAL A O 1
ATOM 1319 N N . ILE A 1 171 ? -8.152 11.583 -3.089 1.00 78.12 171 ILE A N 1
ATOM 1320 C CA . ILE A 1 171 ? -8.055 10.774 -4.301 1.00 78.12 171 ILE A CA 1
ATOM 1321 C C . ILE A 1 171 ? -8.047 11.746 -5.474 1.00 78.12 171 ILE A C 1
ATOM 1323 O O . ILE A 1 171 ? -9.064 12.361 -5.796 1.00 78.12 171 ILE A O 1
ATOM 1327 N N . ALA A 1 172 ? -6.887 11.894 -6.108 1.00 66.38 172 ALA A N 1
ATOM 1328 C CA . ALA A 1 172 ? -6.815 12.551 -7.400 1.00 66.38 172 ALA A CA 1
ATOM 1329 C C . ALA A 1 172 ? -7.377 11.586 -8.451 1.00 66.38 172 ALA A C 1
ATOM 1331 O O . ALA A 1 172 ? -6.798 10.526 -8.705 1.00 66.38 172 ALA A O 1
ATOM 1332 N N . ASP A 1 173 ? -8.522 11.935 -9.034 1.00 60.38 173 ASP A N 1
ATOM 1333 C CA . ASP A 1 173 ? -9.074 11.208 -10.168 1.00 60.38 173 ASP A CA 1
ATOM 1334 C C . ASP A 1 173 ? -8.112 11.359 -11.356 1.00 60.38 173 ASP A C 1
ATOM 1336 O O . ASP A 1 173 ? -7.907 12.449 -11.888 1.00 60.38 173 ASP A O 1
ATOM 1340 N N . GLY A 1 174 ? -7.464 10.259 -11.749 1.00 54.28 174 GLY A N 1
ATOM 1341 C CA . GLY A 1 174 ? -6.419 10.251 -12.776 1.00 54.28 174 GLY A CA 1
ATOM 1342 C C . GLY A 1 174 ? -6.891 10.696 -14.167 1.00 54.28 174 GLY A C 1
ATOM 1343 O O . GLY A 1 174 ? -6.052 10.842 -15.055 1.00 54.28 174 GLY A O 1
ATOM 1344 N N . ALA A 1 175 ? -8.200 10.906 -14.353 1.00 50.50 175 ALA A N 1
ATOM 1345 C CA . ALA A 1 175 ? -8.827 11.294 -15.611 1.00 50.50 175 ALA A CA 1
ATOM 1346 C C . ALA A 1 175 ? -9.486 12.690 -15.601 1.00 50.50 175 ALA A C 1
ATOM 1348 O O . ALA A 1 175 ? -9.694 13.249 -16.679 1.00 50.50 175 ALA A O 1
ATOM 1349 N N . SER A 1 176 ? -9.803 13.281 -14.440 1.00 49.88 176 SER A N 1
ATOM 1350 C CA . SER A 1 176 ? -10.508 14.569 -14.382 1.00 49.88 176 SER A CA 1
ATOM 1351 C C . SER A 1 176 ? -9.983 15.479 -13.263 1.00 49.88 176 SER A C 1
ATOM 1353 O O . SER A 1 176 ? -10.018 15.147 -12.083 1.00 49.88 176 SER A O 1
ATOM 1355 N N . ASN A 1 177 ? -9.532 16.687 -13.619 1.00 54.12 177 ASN A N 1
ATOM 1356 C CA . ASN A 1 177 ? -9.083 17.727 -12.673 1.00 54.12 177 ASN A CA 1
ATOM 1357 C C . ASN A 1 177 ? -10.236 18.335 -11.836 1.00 54.12 177 ASN A C 1
ATOM 1359 O O . ASN A 1 177 ? -10.102 19.439 -11.312 1.00 54.12 177 ASN A O 1
ATOM 1363 N N . THR A 1 178 ? -11.396 17.679 -11.762 1.00 53.00 178 THR A N 1
ATOM 1364 C CA . THR A 1 178 ? -12.658 18.302 -11.331 1.00 53.00 178 THR A CA 1
ATOM 1365 C C . THR A 1 178 ? -13.396 17.558 -10.221 1.00 53.00 178 THR A C 1
ATOM 1367 O O . THR A 1 178 ? -14.269 18.162 -9.605 1.00 53.00 178 THR A O 1
ATOM 1370 N N . ALA A 1 179 ? -13.052 16.301 -9.916 1.00 54.34 179 ALA A N 1
ATOM 1371 C CA . ALA A 1 179 ? -13.694 15.537 -8.844 1.00 54.34 179 ALA A CA 1
ATOM 1372 C C . ALA A 1 179 ? -12.661 15.010 -7.841 1.00 54.34 179 ALA A C 1
ATOM 1374 O O . ALA A 1 179 ? -12.061 13.952 -8.017 1.00 54.34 179 ALA A O 1
ATOM 1375 N N . THR A 1 180 ? -12.463 15.762 -6.760 1.00 66.00 180 THR A N 1
ATOM 1376 C CA . THR A 1 180 ? -11.668 15.321 -5.614 1.00 66.00 180 THR A CA 1
ATOM 1377 C C . THR A 1 180 ? -12.546 14.438 -4.734 1.00 66.00 180 THR A C 1
ATOM 1379 O O . THR A 1 180 ? -13.392 14.944 -3.999 1.00 66.00 180 THR A O 1
ATOM 1382 N N . VAL A 1 181 ? -12.387 13.117 -4.815 1.00 73.38 181 VAL A N 1
ATOM 1383 C CA . VAL A 1 181 ? -13.057 12.210 -3.872 1.00 73.38 181 VAL A CA 1
ATOM 1384 C C . VAL A 1 181 ? -12.210 12.148 -2.604 1.00 73.38 181 VAL A C 1
ATOM 1386 O O . VAL A 1 181 ? -11.016 11.848 -2.663 1.00 73.38 181 VAL A O 1
ATOM 1389 N N . THR A 1 182 ? -12.804 12.450 -1.451 1.00 82.94 182 THR A N 1
ATOM 1390 C CA . THR A 1 182 ? -12.164 12.214 -0.156 1.00 82.94 182 THR A CA 1
ATOM 1391 C C . THR A 1 182 ? -12.470 10.795 0.303 1.00 82.94 182 THR A C 1
ATOM 1393 O O . THR A 1 182 ? -13.601 10.320 0.209 1.00 82.94 182 THR A O 1
ATOM 1396 N N . ALA A 1 183 ? -11.448 10.089 0.780 1.00 87.50 183 ALA A N 1
ATOM 1397 C CA . ALA A 1 183 ? -11.614 8.784 1.405 1.00 87.50 183 ALA A CA 1
ATOM 1398 C C . ALA A 1 183 ? -10.992 8.796 2.795 1.00 87.50 183 ALA A C 1
ATOM 1400 O O . ALA A 1 183 ? -9.874 9.277 2.982 1.00 87.50 183 ALA A O 1
ATOM 1401 N N . THR A 1 184 ? -11.704 8.240 3.772 1.00 91.75 184 THR A N 1
ATOM 1402 C CA . THR A 1 184 ? -11.127 7.970 5.085 1.00 91.75 184 THR A CA 1
ATOM 1403 C C . THR A 1 184 ? -10.113 6.841 4.948 1.00 91.75 184 THR A C 1
ATOM 1405 O O . THR A 1 184 ? -10.431 5.767 4.444 1.00 91.75 184 THR A O 1
ATOM 1408 N N . VAL A 1 185 ? -8.885 7.082 5.393 1.00 92.62 185 VAL A N 1
ATOM 1409 C CA . VAL A 1 185 ? -7.775 6.133 5.330 1.00 92.62 185 VAL A CA 1
ATOM 1410 C C . VAL A 1 185 ? -7.197 5.888 6.713 1.00 92.62 185 VAL A C 1
ATOM 1412 O O . VAL A 1 185 ? -7.191 6.768 7.579 1.00 92.62 185 VAL A O 1
ATOM 1415 N N . LEU A 1 186 ? -6.666 4.683 6.901 1.00 92.50 186 LEU A N 1
ATOM 1416 C CA . LEU A 1 186 ? -5.915 4.329 8.092 1.00 92.50 186 LEU A CA 1
ATOM 1417 C C . LEU A 1 186 ? -4.474 4.831 7.987 1.00 92.50 186 LEU A C 1
ATOM 1419 O O . LEU A 1 186 ? -3.754 4.526 7.034 1.00 92.50 186 LEU A O 1
ATOM 1423 N N . CYS A 1 187 ? -4.031 5.534 9.020 1.00 91.94 187 CYS A N 1
ATOM 1424 C CA . CYS A 1 187 ? -2.706 6.123 9.112 1.00 91.94 187 CYS A CA 1
ATOM 1425 C C . CYS A 1 187 ? -1.986 5.677 10.382 1.00 91.94 187 CYS A C 1
ATOM 1427 O O . CYS A 1 187 ? -2.597 5.247 11.359 1.00 91.94 187 CYS A O 1
ATOM 1429 N N . ARG A 1 188 ? -0.663 5.842 10.390 1.00 87.38 188 ARG A N 1
ATOM 1430 C CA . ARG A 1 188 ? 0.134 5.931 11.620 1.00 87.38 188 ARG A CA 1
ATOM 1431 C C . ARG A 1 188 ? 0.980 7.192 11.602 1.00 87.38 188 ARG A C 1
ATOM 1433 O O . ARG A 1 188 ? 1.261 7.730 10.535 1.00 87.38 188 ARG A O 1
ATOM 1440 N N . TYR A 1 189 ? 1.447 7.622 12.765 1.00 86.12 189 TYR A N 1
ATOM 1441 C CA . TYR A 1 189 ? 2.464 8.667 12.825 1.00 86.12 189 TYR A CA 1
ATOM 1442 C C . TYR A 1 189 ? 3.783 8.201 12.191 1.00 86.12 189 TYR A C 1
ATOM 1444 O O . TYR A 1 189 ? 4.188 7.038 12.317 1.00 86.12 189 TYR A O 1
ATOM 1452 N N . ASN A 1 190 ? 4.457 9.115 11.500 1.00 86.88 190 ASN A N 1
ATOM 1453 C CA . ASN A 1 190 ? 5.813 8.923 11.012 1.00 86.88 190 ASN A CA 1
ATOM 1454 C C . ASN A 1 190 ? 6.796 8.809 12.194 1.00 86.88 190 ASN A C 1
ATOM 1456 O O . ASN A 1 190 ? 6.456 9.016 13.359 1.00 86.88 190 ASN A O 1
ATOM 1460 N N . LYS A 1 191 ? 8.060 8.489 11.900 1.00 83.06 191 LYS A N 1
ATOM 1461 C CA . LYS A 1 191 ? 9.089 8.316 12.940 1.00 83.06 191 LYS A CA 1
ATOM 1462 C C . LYS A 1 191 ? 9.341 9.587 13.767 1.00 83.06 191 LYS A C 1
ATOM 1464 O O . LYS A 1 191 ? 9.789 9.468 14.903 1.00 83.06 191 LYS A O 1
ATOM 1469 N N . ALA A 1 192 ? 9.088 10.763 13.196 1.00 83.19 192 ALA A N 1
ATOM 1470 C CA . ALA A 1 192 ? 9.265 12.055 13.852 1.00 83.19 192 ALA A CA 1
ATOM 1471 C C . ALA A 1 192 ? 8.042 12.490 14.684 1.00 83.19 192 ALA A C 1
ATOM 1473 O O . ALA A 1 192 ? 8.125 13.486 15.392 1.00 83.19 192 ALA A O 1
ATOM 1474 N N . GLY A 1 193 ? 6.917 11.772 14.600 1.00 79.88 193 GLY A N 1
ATOM 1475 C CA . GLY A 1 193 ? 5.670 12.106 15.294 1.00 79.88 193 GLY A CA 1
ATOM 1476 C C . GLY A 1 193 ? 4.908 13.304 14.716 1.00 79.88 193 GLY A C 1
ATOM 1477 O O . GLY A 1 193 ? 3.817 13.600 15.181 1.00 79.88 193 GLY A O 1
ATOM 1478 N N . ASN A 1 194 ? 5.441 13.980 13.696 1.00 83.69 194 ASN A N 1
ATOM 1479 C CA . ASN A 1 194 ? 4.891 15.230 13.160 1.00 83.69 194 ASN A CA 1
ATOM 1480 C C . ASN A 1 194 ? 4.086 15.060 11.860 1.00 83.69 194 ASN A C 1
ATOM 1482 O O . ASN A 1 194 ? 3.585 16.040 11.316 1.00 83.69 194 ASN A O 1
ATOM 1486 N N . GLY A 1 195 ? 3.994 13.838 11.335 1.00 88.38 195 GLY A N 1
ATOM 1487 C CA . GLY A 1 195 ? 3.316 13.530 10.078 1.00 88.38 195 GLY A CA 1
ATOM 1488 C C . GLY A 1 195 ? 2.557 12.212 10.150 1.00 88.38 195 GLY A C 1
ATOM 1489 O O . GLY A 1 195 ? 2.916 11.330 10.926 1.00 88.38 195 GLY A O 1
ATOM 1490 N N . SER A 1 196 ? 1.537 12.062 9.315 1.00 91.25 196 SER A N 1
ATOM 1491 C CA . SER A 1 196 ? 0.807 10.812 9.099 1.00 91.25 196 SER A CA 1
ATOM 1492 C C . SER A 1 196 ? 1.321 10.104 7.848 1.00 91.25 196 SER A C 1
ATOM 1494 O O . SER A 1 196 ? 1.553 10.747 6.825 1.00 91.25 196 SER A O 1
ATOM 1496 N N . ILE A 1 197 ? 1.449 8.781 7.918 1.00 92.25 197 ILE A N 1
ATOM 1497 C CA . ILE A 1 197 ? 1.783 7.900 6.792 1.00 92.25 197 ILE A CA 1
ATOM 1498 C C . ILE A 1 197 ? 0.723 6.812 6.640 1.00 92.25 197 ILE A C 1
ATOM 1500 O O . ILE A 1 197 ? 0.226 6.282 7.638 1.00 92.25 197 ILE A O 1
ATOM 1504 N N . LEU A 1 198 ? 0.371 6.497 5.393 1.00 93.94 198 LEU A N 1
ATOM 1505 C CA . LEU A 1 198 ? -0.817 5.714 5.052 1.00 93.94 198 LEU A CA 1
ATOM 1506 C C . LEU A 1 198 ? -0.545 4.210 5.109 1.00 93.94 198 LEU A C 1
ATOM 1508 O O . LEU A 1 198 ? 0.514 3.746 4.683 1.00 93.94 198 LEU A O 1
ATOM 1512 N N . TYR A 1 199 ? -1.524 3.430 5.553 1.00 94.00 199 TYR A N 1
ATOM 1513 C CA . TYR A 1 199 ? -1.558 2.000 5.261 1.00 94.00 199 TYR A CA 1
ATOM 1514 C C . TYR A 1 199 ? -2.138 1.766 3.868 1.00 94.00 199 TYR A C 1
ATOM 1516 O O . TYR A 1 199 ? -3.188 2.305 3.529 1.00 94.00 199 TYR A O 1
ATOM 1524 N N . LEU A 1 200 ? -1.458 0.938 3.079 1.00 95.56 200 LEU A N 1
ATOM 1525 C CA . LEU A 1 200 ? -1.913 0.528 1.757 1.00 95.56 200 LEU A CA 1
ATOM 1526 C C . LEU A 1 200 ? -2.441 -0.899 1.786 1.00 95.56 200 LEU A C 1
ATOM 1528 O O . LEU A 1 200 ? -1.844 -1.781 2.418 1.00 95.56 200 LEU A O 1
ATOM 1532 N N . ALA A 1 201 ? -3.528 -1.135 1.059 1.00 95.50 201 ALA A N 1
ATOM 1533 C CA . ALA A 1 201 ? -3.948 -2.489 0.749 1.00 95.50 201 ALA A CA 1
ATOM 1534 C C . ALA A 1 201 ? -2.962 -3.120 -0.254 1.00 95.50 201 ALA A C 1
ATOM 1536 O O . ALA A 1 201 ? -2.285 -2.420 -1.012 1.00 95.50 201 ALA A O 1
ATOM 1537 N N . VAL A 1 202 ? -2.841 -4.453 -0.259 1.00 96.19 202 VAL A N 1
ATOM 1538 C CA . VAL A 1 202 ? -1.886 -5.151 -1.145 1.00 96.19 202 VAL A CA 1
ATOM 1539 C C . VAL A 1 202 ? -2.107 -4.802 -2.622 1.00 96.19 202 VAL A C 1
ATOM 1541 O O . VAL A 1 202 ? -1.145 -4.580 -3.358 1.00 96.19 202 VAL A O 1
ATOM 1544 N N . ASP A 1 203 ? -3.361 -4.690 -3.044 1.00 96.62 203 ASP A N 1
ATOM 1545 C CA . ASP A 1 203 ? -3.771 -4.315 -4.401 1.00 96.62 203 ASP A CA 1
ATOM 1546 C C . ASP A 1 203 ? -3.396 -2.870 -4.791 1.00 96.62 203 ASP A C 1
ATOM 1548 O O . ASP A 1 203 ? -3.476 -2.524 -5.963 1.00 96.62 203 ASP A O 1
ATOM 1552 N N . GLN A 1 204 ? -2.926 -2.046 -3.849 1.00 96.81 204 GLN A N 1
ATOM 1553 C CA . GLN A 1 204 ? -2.442 -0.680 -4.091 1.00 96.81 204 GLN A CA 1
ATOM 1554 C C . GLN A 1 204 ? -0.909 -0.568 -4.099 1.00 96.81 204 GLN A C 1
ATOM 1556 O O . GLN A 1 204 ? -0.365 0.470 -4.478 1.00 96.81 204 GLN A O 1
ATOM 1561 N N . LEU A 1 205 ? -0.185 -1.618 -3.685 1.00 97.50 205 LEU A N 1
ATOM 1562 C CA . LEU A 1 205 ? 1.277 -1.572 -3.547 1.00 97.50 205 LEU A CA 1
ATOM 1563 C C . LEU A 1 205 ? 1.998 -1.337 -4.878 1.00 97.50 205 LEU A C 1
ATOM 1565 O O . LEU A 1 205 ? 3.007 -0.634 -4.894 1.00 97.50 205 LEU A O 1
ATOM 1569 N N . PHE A 1 206 ? 1.497 -1.907 -5.980 1.00 98.25 206 PHE A N 1
ATOM 1570 C CA . PHE A 1 206 ? 2.094 -1.690 -7.297 1.00 98.25 206 PHE A CA 1
ATOM 1571 C C . PHE A 1 206 ? 1.999 -0.223 -7.700 1.00 98.25 206 PHE A C 1
ATOM 1573 O O . PHE A 1 206 ? 3.010 0.374 -8.043 1.00 98.25 206 PHE A O 1
ATOM 1580 N N . ASP A 1 207 ? 0.800 0.357 -7.623 1.00 97.38 207 ASP A N 1
ATOM 1581 C CA . ASP A 1 207 ? 0.552 1.737 -8.044 1.00 97.38 207 ASP A CA 1
ATOM 1582 C C . ASP A 1 207 ? 1.392 2.726 -7.224 1.00 97.38 207 ASP A C 1
ATOM 1584 O O . ASP A 1 207 ? 2.015 3.622 -7.790 1.00 97.38 207 ASP A O 1
ATOM 1588 N N . ALA A 1 208 ? 1.514 2.489 -5.913 1.00 97.38 208 ALA A N 1
ATOM 1589 C CA . ALA A 1 208 ? 2.370 3.283 -5.035 1.00 97.38 208 ALA A CA 1
ATOM 1590 C C . ALA A 1 208 ? 3.839 3.236 -5.470 1.00 97.38 208 ALA A C 1
ATOM 1592 O O . ALA A 1 208 ? 4.495 4.265 -5.619 1.00 97.38 208 ALA A O 1
ATOM 1593 N N . LEU A 1 209 ? 4.374 2.033 -5.686 1.00 98.25 209 LEU A N 1
ATOM 1594 C CA . LEU A 1 209 ? 5.773 1.865 -6.069 1.00 98.25 209 LEU A CA 1
ATOM 1595 C C . LEU A 1 209 ? 6.043 2.339 -7.493 1.00 98.25 209 LEU A C 1
ATOM 1597 O O . LEU A 1 209 ? 7.120 2.870 -7.746 1.00 98.25 209 LEU A O 1
ATOM 1601 N N . PHE A 1 210 ? 5.078 2.208 -8.396 1.00 98.12 210 PHE A N 1
ATOM 1602 C CA . PHE A 1 210 ? 5.172 2.711 -9.757 1.00 98.12 210 PHE A CA 1
ATOM 1603 C C . PHE A 1 210 ? 5.256 4.237 -9.787 1.00 98.12 210 PHE A C 1
ATOM 1605 O O . PHE A 1 210 ? 6.130 4.785 -10.459 1.00 98.12 210 PHE A O 1
ATOM 1612 N N . GLU A 1 211 ? 4.412 4.923 -9.016 1.00 96.50 211 GLU A N 1
ATOM 1613 C CA . GLU A 1 211 ? 4.460 6.379 -8.872 1.00 96.50 211 GLU A CA 1
ATOM 1614 C C . GLU A 1 211 ? 5.814 6.838 -8.312 1.00 96.50 211 GLU A C 1
ATOM 1616 O O . GLU A 1 211 ? 6.490 7.665 -8.926 1.00 96.50 211 GLU A O 1
ATOM 1621 N N . LEU A 1 212 ? 6.277 6.226 -7.218 1.00 97.25 212 LEU A N 1
ATOM 1622 C CA . LEU A 1 212 ? 7.558 6.588 -6.612 1.00 97.25 212 LEU A CA 1
ATOM 1623 C C . LEU A 1 212 ? 8.752 6.283 -7.522 1.00 97.25 212 LEU A C 1
ATOM 1625 O O . LEU A 1 212 ? 9.577 7.153 -7.785 1.00 97.25 212 LEU A O 1
ATOM 1629 N N . HIS A 1 213 ? 8.882 5.040 -7.978 1.00 98.25 213 HIS A N 1
ATOM 1630 C CA . HIS A 1 213 ? 10.073 4.568 -8.676 1.00 98.25 213 HIS A CA 1
ATOM 1631 C C . HIS A 1 213 ? 10.123 5.042 -10.129 1.00 98.25 213 HIS A C 1
ATOM 1633 O O . HIS A 1 213 ? 11.149 5.562 -10.573 1.00 98.25 213 HIS A O 1
ATOM 1639 N N . SER A 1 214 ? 9.036 4.842 -10.873 1.00 97.62 214 SER A N 1
ATOM 1640 C CA . SER A 1 214 ? 9.015 5.031 -12.324 1.00 97.62 214 SER A CA 1
ATOM 1641 C C . SER A 1 214 ? 8.705 6.477 -12.709 1.00 97.62 214 SER A C 1
ATOM 1643 O O . SER A 1 214 ? 9.239 6.953 -13.709 1.00 97.62 214 SER A O 1
ATOM 1645 N N . LEU A 1 215 ? 7.887 7.195 -11.924 1.00 96.44 215 LEU A N 1
ATOM 1646 C CA . LEU A 1 215 ? 7.495 8.576 -12.241 1.00 96.44 215 LEU A CA 1
ATOM 1647 C C . LEU A 1 215 ? 8.348 9.610 -11.505 1.00 96.44 215 LEU A C 1
ATOM 1649 O O . LEU A 1 215 ? 9.016 10.416 -12.147 1.00 96.44 215 LEU A O 1
ATOM 1653 N N . GLU A 1 216 ? 8.368 9.583 -10.174 1.00 96.12 216 GLU A N 1
ATOM 1654 C CA . GLU A 1 216 ? 9.066 10.614 -9.395 1.00 96.12 216 GLU A CA 1
ATOM 1655 C C . GLU A 1 216 ? 10.585 10.437 -9.426 1.00 96.12 216 GLU A C 1
ATOM 1657 O O . GLU A 1 216 ? 11.342 11.389 -9.611 1.00 96.12 216 GLU A O 1
ATOM 1662 N N . LEU A 1 217 ? 11.045 9.198 -9.261 1.00 97.12 217 LEU A N 1
ATOM 1663 C CA . LEU A 1 217 ? 12.463 8.883 -9.155 1.00 97.12 217 LEU A CA 1
ATOM 1664 C C . LEU A 1 217 ? 13.121 8.525 -10.485 1.00 97.12 217 LEU A C 1
ATOM 1666 O O . LEU A 1 217 ? 14.327 8.292 -10.487 1.00 97.12 217 LEU A O 1
ATOM 1670 N N . SER A 1 218 ? 12.390 8.465 -11.602 1.00 97.25 218 SER A N 1
ATOM 1671 C CA . SER A 1 218 ? 12.955 8.147 -12.928 1.00 97.25 218 SER A CA 1
ATOM 1672 C C . SER A 1 218 ? 13.852 6.893 -12.928 1.00 97.25 218 SER A C 1
ATOM 1674 O O . SER A 1 218 ? 14.964 6.878 -13.471 1.00 97.25 218 SER A O 1
ATOM 1676 N N . HIS A 1 219 ? 13.379 5.825 -12.285 1.00 96.50 219 HIS A N 1
ATOM 1677 C CA . HIS A 1 219 ? 14.080 4.552 -12.117 1.00 96.50 219 HIS A CA 1
ATOM 1678 C C . HIS A 1 219 ? 15.374 4.613 -11.291 1.00 96.50 219 HIS A C 1
ATOM 1680 O O . HIS A 1 219 ? 16.348 3.912 -11.593 1.00 96.50 219 HIS A O 1
ATOM 1686 N N . ARG A 1 220 ? 15.422 5.440 -10.237 1.00 94.81 220 ARG A N 1
ATOM 1687 C CA . ARG A 1 220 ? 16.519 5.375 -9.253 1.00 94.81 220 ARG A CA 1
ATOM 1688 C C . ARG A 1 220 ? 16.441 4.110 -8.399 1.00 94.81 220 ARG A C 1
ATOM 1690 O O . ARG A 1 220 ? 15.412 3.448 -8.294 1.00 94.81 220 ARG A O 1
ATOM 1697 N N . GLY A 1 221 ? 17.581 3.773 -7.801 1.00 93.62 221 GLY A N 1
ATOM 1698 C CA . GLY A 1 221 ? 17.781 2.525 -7.077 1.00 93.62 221 GLY A CA 1
ATOM 1699 C C . GLY A 1 221 ? 16.900 2.336 -5.838 1.00 93.62 221 GLY A C 1
ATOM 1700 O O . GLY A 1 221 ? 16.148 3.214 -5.400 1.00 93.62 221 GLY A O 1
ATOM 1701 N N . ARG A 1 222 ? 17.055 1.150 -5.249 1.00 97.00 222 ARG A N 1
ATOM 1702 C CA . ARG A 1 222 ? 16.324 0.673 -4.071 1.00 97.00 222 ARG A CA 1
ATOM 1703 C C . ARG A 1 222 ? 16.309 1.663 -2.915 1.00 97.00 222 ARG A C 1
ATOM 1705 O O . ARG A 1 222 ? 15.236 1.940 -2.396 1.00 97.00 222 ARG A O 1
ATOM 1712 N N . ASP A 1 223 ? 17.463 2.199 -2.533 1.00 97.81 223 ASP A N 1
ATOM 1713 C CA . ASP A 1 223 ? 17.568 3.005 -1.312 1.00 97.81 223 ASP A CA 1
ATOM 1714 C C . ASP A 1 223 ? 16.804 4.331 -1.432 1.00 97.81 223 ASP A C 1
ATOM 1716 O O . ASP A 1 223 ? 16.116 4.731 -0.497 1.00 97.81 223 ASP A O 1
ATOM 1720 N N . ALA A 1 224 ? 16.827 4.959 -2.614 1.00 97.75 224 ALA A N 1
ATOM 1721 C CA . ALA A 1 224 ? 16.032 6.156 -2.893 1.00 97.75 224 ALA A CA 1
ATOM 1722 C C . ALA A 1 224 ? 14.526 5.855 -2.854 1.00 97.75 224 ALA A C 1
ATOM 1724 O O . ALA A 1 224 ? 13.758 6.596 -2.248 1.00 97.75 224 ALA A O 1
ATOM 1725 N N . THR A 1 225 ? 14.115 4.731 -3.450 1.00 98.06 225 THR A N 1
ATOM 1726 C CA . THR A 1 225 ? 12.708 4.298 -3.443 1.00 98.06 225 THR A CA 1
ATOM 1727 C C . THR A 1 225 ? 12.239 3.986 -2.019 1.00 98.06 225 THR A C 1
ATOM 1729 O O . THR A 1 225 ? 11.145 4.379 -1.625 1.00 98.06 225 THR A O 1
ATOM 1732 N N . LYS A 1 226 ? 13.085 3.328 -1.214 1.00 96.69 226 LYS A N 1
ATOM 1733 C CA . LYS A 1 226 ? 12.794 2.990 0.183 1.00 96.69 226 LYS A CA 1
ATOM 1734 C C . LYS A 1 226 ? 12.659 4.222 1.065 1.00 96.69 226 LYS A C 1
ATOM 1736 O O . LYS A 1 226 ? 11.741 4.255 1.877 1.00 96.69 226 LYS A O 1
ATOM 1741 N N . ALA A 1 227 ? 13.541 5.207 0.898 1.00 96.25 227 ALA A N 1
ATOM 1742 C CA . ALA A 1 227 ? 13.487 6.449 1.659 1.00 96.25 227 ALA A CA 1
ATOM 1743 C C . ALA A 1 227 ? 12.132 7.150 1.476 1.00 96.25 227 ALA A C 1
ATOM 1745 O O . ALA A 1 227 ? 11.446 7.407 2.460 1.00 96.25 227 ALA A O 1
ATOM 1746 N N . ILE A 1 228 ? 11.687 7.338 0.227 1.00 96.12 228 ILE A N 1
ATOM 1747 C CA . ILE A 1 228 ? 10.394 7.985 -0.045 1.00 96.12 228 ILE A CA 1
ATOM 1748 C C . ILE A 1 228 ? 9.216 7.101 0.390 1.00 96.12 228 ILE A C 1
ATOM 1750 O O . ILE A 1 228 ? 8.233 7.597 0.939 1.00 96.12 228 ILE A O 1
ATOM 1754 N N . ALA A 1 229 ? 9.304 5.780 0.199 1.00 95.88 229 ALA A N 1
ATOM 1755 C CA . ALA A 1 229 ? 8.254 4.868 0.647 1.00 95.88 229 ALA A CA 1
ATOM 1756 C C . ALA A 1 229 ? 8.061 4.910 2.174 1.00 95.88 229 ALA A C 1
ATOM 1758 O O . ALA A 1 229 ? 6.922 4.906 2.632 1.00 95.88 229 ALA A O 1
ATOM 1759 N N . ASP A 1 230 ? 9.141 5.002 2.958 1.00 93.25 230 ASP A N 1
ATOM 1760 C CA . ASP A 1 230 ? 9.075 5.123 4.424 1.00 93.25 230 ASP A CA 1
ATOM 1761 C C . ASP A 1 230 ? 8.497 6.455 4.903 1.00 93.25 230 ASP A C 1
ATOM 1763 O O . ASP A 1 230 ? 7.913 6.525 5.988 1.00 93.25 230 ASP A O 1
ATOM 1767 N N . GLU A 1 231 ? 8.663 7.508 4.105 1.00 93.50 231 GLU A N 1
ATOM 1768 C CA . GLU A 1 231 ? 8.103 8.830 4.373 1.00 93.50 231 GLU A CA 1
ATOM 1769 C C . GLU A 1 231 ? 6.601 8.909 4.089 1.00 93.50 231 GLU A C 1
ATOM 1771 O O . GLU A 1 231 ? 5.940 9.777 4.655 1.00 93.50 231 GLU A O 1
ATOM 1776 N N . ARG A 1 232 ? 6.051 8.025 3.244 1.00 94.62 232 ARG A N 1
ATOM 1777 C CA . ARG A 1 232 ? 4.643 8.087 2.804 1.00 94.62 232 ARG A CA 1
ATOM 1778 C C . ARG A 1 232 ? 3.777 6.933 3.288 1.00 94.62 232 ARG A C 1
ATOM 1780 O O . ARG A 1 232 ? 2.590 7.135 3.548 1.00 94.62 232 ARG A O 1
ATOM 1787 N N . TYR A 1 233 ? 4.346 5.738 3.429 1.00 95.31 233 TYR A N 1
ATOM 1788 C CA . TYR A 1 233 ? 3.583 4.512 3.639 1.00 95.31 233 TYR A CA 1
ATOM 1789 C C . TYR A 1 233 ? 4.042 3.730 4.870 1.00 95.31 233 TYR A C 1
ATOM 1791 O O . TYR A 1 233 ? 5.223 3.574 5.175 1.00 95.31 233 TYR A O 1
ATOM 1799 N N . ALA A 1 234 ? 3.070 3.191 5.598 1.00 91.62 234 ALA A N 1
ATOM 1800 C CA . ALA A 1 234 ? 3.282 2.496 6.856 1.00 91.62 234 ALA A CA 1
ATOM 1801 C C . ALA A 1 234 ? 3.783 1.055 6.674 1.00 91.62 234 ALA A C 1
ATOM 1803 O O . ALA A 1 234 ? 4.491 0.528 7.540 1.00 91.62 234 ALA A O 1
ATOM 1804 N N . ASN A 1 235 ? 3.402 0.409 5.573 1.00 92.12 235 ASN A N 1
ATOM 1805 C CA . ASN A 1 235 ? 3.478 -1.040 5.421 1.00 92.12 235 ASN A CA 1
ATOM 1806 C C . ASN A 1 235 ? 4.121 -1.513 4.107 1.00 92.12 235 ASN A C 1
ATOM 1808 O O . ASN A 1 235 ? 3.773 -2.575 3.591 1.00 92.12 235 ASN A O 1
ATOM 1812 N N . VAL A 1 236 ? 5.103 -0.758 3.606 1.00 95.12 236 VAL A N 1
ATOM 1813 C CA . VAL A 1 236 ? 5.917 -1.119 2.433 1.00 95.12 236 VAL A CA 1
ATOM 1814 C C . VAL A 1 236 ? 7.300 -1.605 2.894 1.00 95.12 236 VAL A C 1
ATOM 1816 O O . VAL A 1 236 ? 8.225 -0.806 3.063 1.00 95.12 236 VAL A O 1
ATOM 1819 N N . PRO A 1 237 ? 7.481 -2.913 3.165 1.00 92.75 237 PRO A N 1
ATOM 1820 C CA . PRO A 1 237 ? 8.772 -3.434 3.585 1.00 92.75 237 PRO A CA 1
ATOM 1821 C C . PRO A 1 237 ? 9.759 -3.459 2.416 1.00 92.75 237 PRO A C 1
ATOM 1823 O O . PRO A 1 237 ? 9.391 -3.526 1.245 1.00 92.75 237 PRO A O 1
ATOM 1826 N N . ASP A 1 238 ? 11.044 -3.505 2.752 1.00 94.69 238 ASP A N 1
ATOM 1827 C CA . ASP A 1 238 ? 12.129 -3.554 1.772 1.00 94.69 238 ASP A CA 1
ATOM 1828 C C . ASP A 1 238 ? 12.013 -4.723 0.776 1.00 94.69 238 ASP A C 1
ATOM 1830 O O . ASP A 1 238 ? 12.294 -4.567 -0.411 1.00 94.69 238 ASP A O 1
ATOM 1834 N N . ALA A 1 239 ? 11.534 -5.879 1.244 1.00 94.88 239 ALA A N 1
ATOM 1835 C CA . ALA A 1 239 ? 11.292 -7.047 0.402 1.00 94.88 239 ALA A CA 1
ATOM 1836 C C . ALA A 1 239 ? 10.270 -6.771 -0.718 1.00 94.88 239 ALA A C 1
ATOM 1838 O O . ALA A 1 239 ? 10.454 -7.238 -1.838 1.00 94.88 239 ALA A O 1
ATOM 1839 N N . THR A 1 240 ? 9.233 -5.970 -0.447 1.00 97.19 240 THR A N 1
ATOM 1840 C CA . THR A 1 240 ? 8.239 -5.570 -1.455 1.00 97.19 240 THR A CA 1
ATOM 1841 C C . THR A 1 240 ? 8.863 -4.650 -2.502 1.00 97.19 240 THR A C 1
ATOM 1843 O O . THR A 1 240 ? 8.622 -4.838 -3.691 1.00 97.19 240 THR A O 1
ATOM 1846 N N . ILE A 1 241 ? 9.731 -3.717 -2.092 1.00 98.12 241 ILE A N 1
ATOM 1847 C CA . ILE A 1 241 ? 10.460 -2.851 -3.032 1.00 98.12 241 ILE A CA 1
ATOM 1848 C C . ILE A 1 241 ? 11.387 -3.679 -3.921 1.00 98.12 241 ILE A C 1
ATOM 1850 O O . ILE A 1 241 ? 11.412 -3.477 -5.130 1.00 98.12 241 ILE A O 1
ATOM 1854 N N . ARG A 1 242 ? 12.117 -4.649 -3.358 1.00 97.50 242 ARG A N 1
ATOM 1855 C CA . ARG A 1 242 ? 12.952 -5.560 -4.159 1.00 97.50 242 ARG A CA 1
ATOM 1856 C C . ARG A 1 242 ? 12.123 -6.343 -5.174 1.00 97.50 242 ARG A C 1
ATOM 1858 O O . ARG A 1 242 ? 12.488 -6.358 -6.342 1.00 97.50 242 ARG A O 1
ATOM 1865 N N . ALA A 1 243 ? 10.991 -6.916 -4.760 1.00 97.62 243 ALA A N 1
ATOM 1866 C CA . ALA A 1 243 ? 10.098 -7.633 -5.671 1.00 97.62 243 ALA A CA 1
ATOM 1867 C C . ALA A 1 243 ? 9.622 -6.750 -6.842 1.00 97.62 243 ALA A C 1
ATOM 1869 O O . ALA A 1 243 ? 9.579 -7.208 -7.983 1.00 97.62 243 ALA A O 1
ATOM 1870 N N . PHE A 1 244 ? 9.330 -5.475 -6.579 1.00 98.50 244 PHE A N 1
ATOM 1871 C CA . PHE A 1 244 ? 8.985 -4.502 -7.615 1.00 98.50 244 PHE A CA 1
ATOM 1872 C C . PHE A 1 244 ? 10.162 -4.208 -8.557 1.00 98.50 244 PHE A C 1
ATOM 1874 O O . PHE A 1 244 ? 10.043 -4.339 -9.769 1.00 98.50 244 PHE A O 1
ATOM 1881 N N . LEU A 1 245 ? 11.340 -3.881 -8.021 1.00 97.88 245 LEU A N 1
ATOM 1882 C CA . LEU A 1 245 ? 12.519 -3.565 -8.839 1.00 97.88 245 LEU A CA 1
ATOM 1883 C C . LEU A 1 245 ? 13.018 -4.759 -9.662 1.00 97.88 245 LEU A C 1
ATOM 1885 O O . LEU A 1 245 ? 13.561 -4.587 -10.754 1.00 97.88 245 LEU A O 1
ATOM 1889 N N . ASP A 1 246 ? 12.847 -5.975 -9.153 1.00 97.06 246 ASP A N 1
ATOM 1890 C CA . ASP A 1 246 ? 13.211 -7.204 -9.855 1.00 97.06 246 ASP A CA 1
ATOM 1891 C C . ASP A 1 246 ? 12.358 -7.442 -11.101 1.00 97.06 246 ASP A C 1
ATOM 1893 O O . ASP A 1 246 ? 12.879 -7.976 -12.074 1.00 97.06 246 ASP A O 1
ATOM 1897 N N . THR A 1 247 ? 11.108 -6.980 -11.096 1.00 97.88 247 THR A N 1
ATOM 1898 C CA . THR A 1 247 ? 10.143 -7.153 -12.195 1.00 97.88 247 THR A CA 1
ATOM 1899 C C . THR A 1 247 ? 10.024 -5.920 -13.096 1.00 97.88 247 THR A C 1
ATOM 1901 O O . THR A 1 247 ? 9.361 -5.964 -14.124 1.00 97.88 247 THR A O 1
ATOM 1904 N N . CYS A 1 248 ? 10.691 -4.813 -12.753 1.00 98.25 248 CYS A N 1
ATOM 1905 C CA . CYS A 1 248 ? 10.659 -3.586 -13.546 1.00 98.25 248 CYS A CA 1
ATOM 1906 C C . CYS A 1 248 ? 11.415 -3.761 -14.883 1.00 98.25 248 CYS A C 1
ATOM 1908 O O . CYS A 1 248 ? 12.644 -3.937 -14.867 1.00 98.25 248 CYS A O 1
ATOM 1910 N N . PRO A 1 249 ? 10.741 -3.645 -16.048 1.00 97.19 249 PRO A N 1
ATOM 1911 C CA . PRO A 1 249 ? 11.352 -3.924 -17.350 1.00 97.19 249 PRO A CA 1
ATOM 1912 C C . PRO A 1 249 ? 12.460 -2.922 -17.704 1.00 97.19 249 PRO A C 1
ATOM 1914 O O . PRO A 1 249 ? 13.515 -3.307 -18.210 1.00 97.19 249 PRO A O 1
ATOM 1917 N N . VAL A 1 250 ? 12.294 -1.643 -17.349 1.00 96.75 250 VAL A N 1
ATOM 1918 C CA . VAL A 1 250 ? 13.310 -0.599 -17.580 1.00 96.75 250 VAL A CA 1
ATOM 1919 C C . VAL A 1 250 ? 14.588 -0.888 -16.784 1.00 96.75 250 VAL A C 1
ATOM 1921 O O . VAL A 1 250 ? 15.704 -0.780 -17.302 1.00 96.75 250 VAL A O 1
ATOM 1924 N N . CYS A 1 251 ? 14.445 -1.300 -15.522 1.00 96.62 251 CYS A N 1
ATOM 1925 C CA . CYS A 1 251 ? 15.581 -1.680 -14.685 1.00 96.62 251 CYS A CA 1
ATOM 1926 C C . CYS A 1 251 ? 16.223 -2.993 -15.141 1.00 96.62 251 CYS A C 1
ATOM 1928 O O . CYS A 1 251 ? 17.446 -3.119 -15.068 1.00 96.62 251 CYS A O 1
ATOM 1930 N N . ALA A 1 252 ? 15.436 -3.960 -15.621 1.00 94.12 252 ALA A N 1
ATOM 1931 C CA . ALA A 1 252 ? 15.946 -5.214 -16.169 1.00 94.12 252 ALA A CA 1
ATOM 1932 C C . ALA A 1 252 ? 16.873 -4.972 -17.371 1.00 94.12 252 ALA A C 1
ATOM 1934 O O . ALA A 1 252 ? 18.000 -5.470 -17.373 1.00 94.12 252 ALA A O 1
ATOM 1935 N N . VAL A 1 253 ? 16.465 -4.121 -18.320 1.00 92.44 253 VAL A N 1
ATOM 1936 C CA . VAL A 1 253 ? 17.299 -3.735 -19.473 1.00 92.44 253 VAL A CA 1
ATOM 1937 C C . VAL A 1 253 ? 18.602 -3.069 -19.016 1.00 92.44 253 VAL A C 1
ATOM 1939 O O . VAL A 1 253 ? 19.686 -3.474 -19.436 1.00 92.44 253 VAL A O 1
ATOM 1942 N N . ARG A 1 254 ? 18.532 -2.102 -18.085 1.00 90.44 254 ARG A N 1
ATOM 1943 C CA . ARG A 1 254 ? 19.734 -1.440 -17.537 1.00 90.44 254 ARG A CA 1
ATOM 1944 C C . ARG A 1 254 ? 20.697 -2.433 -16.878 1.00 90.44 254 ARG A C 1
ATOM 1946 O O . ARG A 1 254 ? 21.900 -2.350 -17.109 1.00 90.44 254 ARG A O 1
ATOM 1953 N N . ARG A 1 255 ? 20.188 -3.391 -16.094 1.00 88.25 255 ARG A N 1
ATOM 1954 C CA . ARG A 1 255 ? 21.007 -4.447 -15.468 1.00 88.25 255 ARG A CA 1
ATOM 1955 C C . ARG A 1 255 ? 21.678 -5.349 -16.509 1.00 88.25 255 ARG A C 1
ATOM 1957 O O . ARG A 1 255 ? 22.854 -5.669 -16.352 1.00 88.25 255 ARG A O 1
ATOM 1964 N N . GLY A 1 256 ? 20.971 -5.699 -17.585 1.00 78.44 256 GLY A N 1
ATOM 1965 C CA . GLY A 1 256 ? 21.516 -6.498 -18.688 1.00 78.44 256 GLY A CA 1
ATOM 1966 C C . GLY A 1 256 ? 22.731 -5.851 -19.362 1.00 78.44 256 GLY A C 1
ATOM 1967 O O . GLY A 1 256 ? 23.724 -6.527 -19.622 1.00 78.44 256 GLY A O 1
ATOM 1968 N N . HIS A 1 257 ? 22.712 -4.528 -19.554 1.00 69.50 257 HIS A N 1
ATOM 1969 C CA . HIS A 1 257 ? 23.847 -3.800 -20.135 1.00 69.50 257 HIS A CA 1
ATOM 1970 C C . HIS A 1 257 ? 25.090 -3.763 -19.236 1.00 69.50 257 HIS A C 1
ATOM 1972 O O . HIS A 1 257 ? 26.209 -3.731 -19.745 1.00 69.50 257 HIS A O 1
ATOM 1978 N N . HIS A 1 258 ? 24.922 -3.792 -17.912 1.00 62.41 258 HIS A N 1
ATOM 1979 C CA . HIS A 1 258 ? 26.057 -3.821 -16.987 1.00 62.41 258 HIS A CA 1
ATOM 1980 C C . HIS A 1 258 ? 26.726 -5.198 -16.917 1.00 62.41 258 HIS A C 1
ATOM 1982 O O . HIS A 1 258 ? 27.948 -5.261 -16.828 1.00 62.41 258 HIS A O 1
ATOM 1988 N N . ASN A 1 259 ? 25.957 -6.283 -17.043 1.00 59.62 259 ASN A N 1
ATOM 1989 C CA . ASN A 1 259 ? 26.504 -7.644 -17.062 1.00 59.62 259 ASN A CA 1
ATOM 1990 C C . ASN A 1 259 ? 27.151 -8.018 -18.410 1.00 59.62 259 ASN A C 1
ATOM 1992 O O . ASN A 1 259 ? 27.962 -8.936 -18.458 1.00 59.62 259 ASN A O 1
ATOM 1996 N N . GLY A 1 260 ? 26.815 -7.304 -19.491 1.00 52.38 260 GLY A N 1
ATOM 1997 C CA . GLY A 1 260 ? 27.421 -7.469 -20.817 1.00 52.38 260 GLY A CA 1
ATOM 1998 C C . GLY A 1 260 ? 28.764 -6.756 -21.009 1.00 52.38 260 GLY A C 1
ATOM 1999 O O . GLY A 1 260 ? 29.429 -6.988 -22.013 1.00 52.38 260 GLY A O 1
ATOM 2000 N N . ARG A 1 261 ? 29.209 -5.922 -20.055 1.00 48.56 261 ARG A N 1
ATOM 2001 C CA . ARG A 1 261 ? 30.625 -5.534 -19.957 1.00 48.56 261 ARG A CA 1
ATOM 2002 C C . ARG A 1 261 ? 31.376 -6.656 -19.254 1.00 48.56 261 ARG A C 1
ATOM 2004 O O . ARG A 1 261 ? 31.813 -6.518 -18.113 1.00 48.56 261 ARG A O 1
ATOM 2011 N N . THR A 1 262 ? 31.523 -7.777 -19.955 1.00 50.69 262 THR A N 1
ATOM 2012 C CA . THR A 1 262 ? 32.663 -8.656 -19.731 1.00 50.69 262 THR A CA 1
ATOM 2013 C C . THR A 1 262 ? 33.883 -7.751 -19.764 1.00 50.69 262 THR A C 1
ATOM 2015 O O . THR A 1 262 ? 34.114 -7.027 -20.731 1.00 50.69 262 THR A O 1
ATOM 2018 N N . ILE A 1 263 ? 34.580 -7.686 -18.636 1.00 55.28 263 ILE A N 1
ATOM 2019 C CA . ILE A 1 263 ? 35.884 -7.062 -18.576 1.00 55.28 263 ILE A CA 1
ATOM 2020 C C . ILE A 1 263 ? 36.713 -7.898 -19.545 1.00 55.28 263 ILE A C 1
ATOM 2022 O O . ILE A 1 263 ? 37.075 -9.028 -19.219 1.00 55.28 263 ILE A O 1
ATOM 2026 N N . ASP A 1 264 ? 36.966 -7.371 -20.741 1.00 52.81 264 ASP A N 1
ATOM 2027 C CA . ASP A 1 264 ? 38.115 -7.771 -21.536 1.00 52.81 264 ASP A CA 1
ATOM 2028 C C . ASP A 1 264 ? 39.334 -7.391 -20.689 1.00 52.81 264 ASP A C 1
ATOM 2030 O O . ASP A 1 264 ? 39.979 -6.360 -20.883 1.00 52.81 264 ASP A O 1
ATOM 2034 N N . ILE A 1 265 ? 39.620 -8.212 -19.672 1.00 56.62 265 ILE A N 1
ATOM 2035 C CA . ILE A 1 265 ? 40.947 -8.341 -19.102 1.00 56.62 265 ILE A CA 1
ATOM 2036 C C . ILE A 1 265 ? 41.719 -8.974 -20.243 1.00 56.62 265 ILE A C 1
ATOM 2038 O O . ILE A 1 265 ? 41.850 -10.195 -20.337 1.00 56.62 265 ILE A O 1
ATOM 2042 N N . ALA A 1 266 ? 42.131 -8.109 -21.171 1.00 49.97 266 ALA A N 1
ATOM 2043 C CA . ALA A 1 266 ? 43.144 -8.402 -22.147 1.00 49.97 266 ALA A CA 1
ATOM 2044 C C . ALA A 1 266 ? 44.228 -9.151 -21.388 1.00 49.97 266 ALA A C 1
ATOM 2046 O O . ALA A 1 266 ? 44.770 -8.658 -20.394 1.00 49.97 266 ALA A O 1
ATOM 2047 N N . SER A 1 267 ? 44.431 -10.390 -21.812 1.00 51.91 267 SER A N 1
ATOM 2048 C CA . SER A 1 267 ? 45.467 -11.275 -21.337 1.00 51.91 267 SER A CA 1
ATOM 2049 C C . SER A 1 267 ? 46.798 -10.546 -21.472 1.00 51.91 267 SER A C 1
ATOM 2051 O O . SER A 1 267 ? 47.426 -10.570 -22.527 1.00 51.91 267 SER A O 1
ATOM 2053 N N . ASN A 1 268 ? 47.217 -9.861 -20.411 1.00 49.38 268 ASN A N 1
ATOM 2054 C CA . ASN A 1 268 ? 48.543 -9.289 -20.330 1.00 49.38 268 ASN A CA 1
ATOM 2055 C C . ASN A 1 268 ? 49.467 -10.421 -19.880 1.00 49.38 268 ASN A C 1
ATOM 2057 O O . ASN A 1 268 ? 49.809 -10.568 -18.709 1.00 49.38 268 ASN A O 1
ATOM 2061 N N . ASN A 1 269 ? 49.802 -11.274 -20.848 1.00 54.62 269 ASN A N 1
ATOM 2062 C CA . ASN A 1 269 ? 50.977 -12.127 -20.792 1.00 54.62 269 ASN A CA 1
ATOM 2063 C C . ASN A 1 269 ? 52.216 -11.219 -20.798 1.00 54.62 269 ASN A C 1
ATOM 2065 O O . ASN A 1 269 ? 52.773 -10.904 -21.844 1.00 54.62 269 ASN A O 1
ATOM 2069 N N . GLY A 1 270 ? 52.625 -10.792 -19.611 1.00 46.78 270 GLY A N 1
ATOM 2070 C CA . GLY A 1 270 ? 53.927 -10.206 -19.315 1.00 46.78 270 GLY A CA 1
ATOM 2071 C C . GLY A 1 270 ? 54.104 -10.348 -17.809 1.00 46.78 270 GLY A C 1
ATOM 2072 O O . GLY A 1 270 ? 53.445 -9.656 -17.049 1.00 46.78 270 GLY A O 1
ATOM 2073 N N . GLY A 1 271 ? 54.820 -11.350 -17.305 1.00 53.09 271 GLY A N 1
ATOM 2074 C CA . GLY A 1 271 ? 56.245 -11.500 -17.566 1.00 53.09 271 GLY A CA 1
ATOM 2075 C C . GLY A 1 271 ? 56.967 -10.427 -16.756 1.00 53.09 271 GLY A C 1
ATOM 2076 O O . GLY A 1 271 ? 57.204 -9.339 -17.266 1.00 53.09 271 GLY A O 1
ATOM 2077 N N . GLY A 1 272 ? 57.239 -10.710 -15.482 1.00 45.91 272 GLY A N 1
ATOM 2078 C CA . GLY A 1 272 ? 57.867 -9.752 -14.579 1.00 45.91 272 GLY A CA 1
ATOM 2079 C C . GLY A 1 272 ? 57.943 -10.271 -13.152 1.00 45.91 272 GLY A C 1
ATOM 2080 O O . GLY A 1 272 ? 57.149 -9.879 -12.305 1.00 45.91 272 GLY A O 1
ATOM 2081 N N . ASP A 1 273 ? 58.896 -11.170 -12.920 1.00 54.50 273 ASP A N 1
ATOM 2082 C CA . ASP A 1 273 ? 59.448 -11.464 -11.601 1.00 54.50 273 ASP A CA 1
ATOM 2083 C C . ASP A 1 273 ? 59.854 -10.153 -10.909 1.00 54.50 273 ASP A C 1
ATOM 2085 O O . ASP A 1 273 ? 60.740 -9.439 -11.380 1.00 54.50 273 ASP A O 1
ATOM 2089 N N . SER A 1 274 ? 59.246 -9.846 -9.767 1.00 52.44 274 SER A N 1
ATOM 2090 C CA . SER A 1 274 ? 59.858 -8.952 -8.788 1.00 52.44 274 SER A CA 1
ATOM 2091 C C . SER A 1 274 ? 59.531 -9.444 -7.385 1.00 52.44 274 SER A C 1
ATOM 2093 O O . SER A 1 274 ? 58.484 -9.146 -6.809 1.00 52.44 274 SER A O 1
ATOM 2095 N N . HIS A 1 275 ? 60.470 -10.233 -6.878 1.00 55.94 275 HIS A N 1
ATOM 2096 C CA . HIS A 1 275 ? 60.688 -10.574 -5.483 1.00 55.94 275 HIS A CA 1
ATOM 2097 C C . HIS A 1 275 ? 60.568 -9.312 -4.609 1.00 55.94 275 HIS A C 1
ATOM 2099 O O . HIS A 1 275 ? 61.370 -8.388 -4.728 1.00 55.94 275 HIS A O 1
ATOM 2105 N N . PHE A 1 276 ? 59.551 -9.265 -3.747 1.00 47.75 276 PHE A N 1
ATOM 2106 C CA . PHE A 1 276 ? 59.380 -8.218 -2.741 1.00 47.75 276 PHE A CA 1
ATOM 2107 C C . PHE A 1 276 ? 59.554 -8.858 -1.362 1.00 47.75 276 PHE A C 1
ATOM 2109 O O . PHE A 1 276 ? 58.654 -9.525 -0.854 1.00 47.75 276 PHE A O 1
ATOM 2116 N N . ASP A 1 277 ? 60.748 -8.697 -0.790 1.00 53.00 277 ASP A N 1
ATOM 2117 C CA . ASP A 1 277 ? 61.031 -9.010 0.610 1.00 53.00 277 ASP A CA 1
ATOM 2118 C C . ASP A 1 277 ? 60.340 -7.975 1.505 1.00 53.00 277 ASP A C 1
ATOM 2120 O O . ASP A 1 277 ? 60.707 -6.799 1.533 1.00 53.00 277 ASP A O 1
ATOM 2124 N N . ILE A 1 278 ? 59.330 -8.414 2.255 1.00 56.00 278 ILE A N 1
ATOM 2125 C CA . ILE A 1 278 ? 58.739 -7.629 3.340 1.00 56.00 278 ILE A CA 1
ATOM 2126 C C . ILE A 1 278 ? 59.460 -8.025 4.627 1.00 56.00 278 ILE A C 1
ATOM 2128 O O . ILE A 1 278 ? 59.170 -9.051 5.241 1.00 56.00 278 ILE A O 1
ATOM 2132 N N . GLY A 1 279 ? 60.417 -7.191 5.031 1.00 56.06 279 GLY A N 1
ATOM 2133 C CA . GLY A 1 279 ? 61.061 -7.275 6.336 1.00 56.06 279 GLY A CA 1
ATOM 2134 C C . GLY A 1 279 ? 60.077 -6.971 7.470 1.00 56.06 279 GLY A C 1
ATOM 2135 O O . GLY A 1 279 ? 59.456 -5.909 7.507 1.00 56.06 279 GLY A O 1
ATOM 2136 N N . CYS A 1 280 ? 59.965 -7.900 8.420 1.00 53.22 280 CYS A N 1
ATOM 2137 C CA . CYS A 1 280 ? 59.366 -7.677 9.736 1.00 53.22 280 CYS A CA 1
ATOM 2138 C C . CYS A 1 280 ? 60.225 -6.697 10.557 1.00 53.22 280 CYS A C 1
ATOM 2140 O O . CYS A 1 280 ? 61.402 -6.991 10.778 1.00 53.22 280 CYS A O 1
ATOM 2142 N N . PRO A 1 281 ? 59.670 -5.606 11.117 1.00 59.19 281 PRO A N 1
ATOM 2143 C CA . PRO A 1 281 ? 60.339 -4.880 12.184 1.00 59.19 281 PRO A CA 1
ATOM 2144 C C . PRO A 1 281 ? 60.106 -5.599 13.515 1.00 59.19 281 PRO A C 1
ATOM 2146 O O . PRO A 1 281 ? 58.978 -5.729 13.998 1.00 59.19 281 PRO A O 1
ATOM 2149 N N . SER A 1 282 ? 61.202 -6.067 14.099 1.00 62.34 282 SER A N 1
ATOM 2150 C CA . SER A 1 282 ? 61.303 -6.530 15.478 1.00 62.34 282 SER A CA 1
ATOM 2151 C C . SER A 1 282 ? 60.907 -5.421 16.453 1.00 62.34 282 SER A C 1
ATOM 2153 O O . SER A 1 282 ? 61.277 -4.262 16.282 1.00 62.34 282 SER A O 1
ATOM 2155 N N . ARG A 1 283 ? 60.185 -5.815 17.503 1.00 48.69 283 ARG A N 1
ATOM 2156 C CA . ARG A 1 283 ? 59.849 -4.999 18.674 1.00 48.69 283 ARG A CA 1
ATOM 2157 C C . ARG A 1 283 ? 61.103 -4.468 19.380 1.00 48.69 283 ARG A C 1
ATOM 2159 O O . ARG A 1 283 ? 62.036 -5.236 19.612 1.00 48.69 283 ARG A O 1
ATOM 2166 N N . GLY A 1 284 ? 61.036 -3.206 19.794 1.00 61.25 284 GLY A N 1
ATOM 2167 C CA . GLY A 1 284 ? 61.800 -2.595 20.881 1.00 61.25 284 GLY A CA 1
ATOM 2168 C C . GLY A 1 284 ? 60.840 -1.787 21.737 1.00 61.25 284 GLY A C 1
ATOM 2169 O O . GLY A 1 284 ? 59.994 -1.097 21.124 1.00 61.25 284 GLY A O 1
#

Radius of gyration: 29.55 Å; chains: 1; bounding box: 85×70×81 Å

Sequence (284 aa):
MGTVPSYSPPHVPGGDTGGNAASDLPTMGYADAPSTDVVDVVDYDDYDDDDCHRDVVPTNELRLPIRRTHGGGMDERAVGDHRDEFYLRLSGGAANASTISAWRPPPNSANWKSRDQLDAWMDIVVHWNTGKDGLDARAYRSRHKTFYSRMKPASCNLGRRTGMHLREAVIADGASNTATVTATVLCRYNKAGNGSILYLAVDQLFDALFELHSLELSHRGRDATKAIADERYANVPDATIRAFLDTCPVCAVRRGHHNGRTIDIASNNGGGDSHFDIGCPSRG

pLDDT: mean 75.87, std 21.54, range [36.16, 98.5]

Secondary structure (DSSP, 8-state):
-PPPPPPPPPPPPPPPP------PPP------------------------------------BPPP--SSBTTB-HHHHHHHHHHHHHHHHTTS--TTTTTT----TT-SS---HHHHHHHHHHHHTTTT--TT--HHHHHHHTHHHHHHS----SS--S---EEEEEEEEE-TT-TT-EEEEEEEEEE-TTSSSEEE---GGGHHHHHHIIIIIISTT--HHHHHHHHHHHBSS--HHHHHHHHHH-HHHHHHHHHHHT------------------PPPPP-